Protein AF-F4S490-F1 (afdb_monomer)

Sequence (230 aa):
MNLKFRDLFEDFQRAVPMGESTRPTGLKNLIAHFPKNANVPDIGPKMYIAMQTSDQSGSSGSTGCNPEGIEGCSLWHLYHANDTEKVRKFLYEHHAQQLGISIEEVKSGYDDPIHVTRTYIDAEMRNKLRKEYGVKGYEIRQKPGEAVFIPAYTAHQVCNLANCIKVAADFVSAISIENCMKLKEEFREQLHEQPKPWKGDVLQMEQMLLYAFESLGINIEEFESESFKG

Solvent-accessible surface area (backbone atoms only — not comparable to full-atom values): 13604 Å² total; per-residue (Å²): 134,88,61,96,54,51,69,62,50,53,51,49,62,69,66,46,70,64,42,46,37,51,32,70,81,10,86,50,7,40,66,39,37,56,58,94,87,54,90,75,61,89,40,65,75,46,79,47,76,49,66,43,14,23,64,49,68,90,30,82,51,56,71,48,86,62,91,78,74,64,74,54,26,31,40,33,43,36,34,52,46,91,40,35,66,58,53,45,51,50,49,44,52,50,49,13,64,75,70,74,50,54,52,67,56,45,64,74,75,44,78,63,64,71,83,68,64,78,72,66,77,23,54,56,51,48,52,47,43,32,72,78,68,68,45,67,71,46,80,44,80,42,43,80,92,63,84,85,86,79,61,62,60,44,46,69,52,79,33,27,56,23,64,43,78,48,76,48,64,57,63,46,39,78,89,35,45,67,39,47,50,52,52,51,50,54,54,49,52,50,37,70,78,54,77,50,100,83,70,69,84,64,73,50,62,70,59,37,52,49,32,40,49,56,69,69,71,64,53,69,70,60,54,57,68,60,70,73,75,116

Organism: Melampsora larici-populina (strain 98AG31 / pathotype 3-4-7) (NCBI:txid747676)

Foldseek 3Di:
DPPPPVVVVVVVLVLDPPNLFFPCCRLQFLNNLDDPPDDGFPQDFDKDWDFAFDLAPPTQLHDDADPPPDPFKKKKKKWDLVCLVLVQVLVLVVVCVVVVHDSVCCPLVHDRCQVVVRGDCGPVNQVCSCPPVVTDIDMDIDHPSDDDDDAQNMRMDMRTNGGDMDIDGDTDGPVRLVSVVVVQVVLVVRCVSPPDPPDDSSHPSVSSVVSSVVSVVDDPVNVVVPPPPD

Structure (mmCIF, N/CA/C/O backbone):
data_AF-F4S490-F1
#
_entry.id   AF-F4S490-F1
#
loop_
_atom_site.group_PDB
_atom_site.id
_atom_site.type_symbol
_atom_site.label_atom_id
_atom_site.label_alt_id
_atom_site.label_comp_id
_atom_site.label_asym_id
_atom_site.label_entity_id
_atom_site.label_seq_id
_atom_site.pdbx_PDB_ins_code
_atom_site.Cartn_x
_atom_site.Cartn_y
_atom_site.Cartn_z
_atom_site.occupancy
_atom_site.B_iso_or_equiv
_atom_site.auth_seq_id
_atom_site.auth_comp_id
_atom_site.auth_asym_id
_atom_site.auth_atom_id
_atom_site.pdbx_PDB_model_num
ATOM 1 N N . MET A 1 1 ? 26.916 -9.170 -8.042 1.00 44.16 1 MET A N 1
ATOM 2 C CA . MET A 1 1 ? 26.286 -9.307 -6.712 1.00 44.16 1 MET A CA 1
ATOM 3 C C . MET A 1 1 ? 25.735 -10.727 -6.611 1.00 44.16 1 MET A C 1
ATOM 5 O O . MET A 1 1 ? 24.976 -11.115 -7.488 1.00 44.16 1 MET A O 1
ATOM 9 N N . ASN A 1 2 ? 26.195 -11.541 -5.655 1.00 50.59 2 ASN A N 1
ATOM 10 C CA . ASN A 1 2 ? 25.725 -12.923 -5.485 1.00 50.59 2 ASN A CA 1
ATOM 11 C C . ASN A 1 2 ? 24.424 -12.886 -4.666 1.00 50.59 2 ASN A C 1
ATOM 13 O O . ASN A 1 2 ? 24.465 -12.647 -3.460 1.00 50.59 2 ASN A O 1
ATOM 17 N N . LEU A 1 3 ? 23.271 -12.994 -5.331 1.00 67.00 3 LEU A N 1
ATOM 18 C CA . LEU A 1 3 ? 21.966 -12.947 -4.669 1.00 67.00 3 LEU A CA 1
ATOM 19 C C . LEU A 1 3 ? 21.752 -14.250 -3.890 1.00 67.00 3 LEU A C 1
ATOM 21 O O . LEU A 1 3 ? 21.669 -15.322 -4.483 1.00 67.00 3 LEU A O 1
ATOM 25 N N . LYS A 1 4 ? 21.620 -14.148 -2.561 1.00 78.81 4 LYS A N 1
ATOM 26 C CA . LYS A 1 4 ? 21.442 -15.285 -1.633 1.00 78.81 4 LYS A CA 1
ATOM 27 C C . LYS A 1 4 ? 20.253 -16.199 -1.988 1.00 78.81 4 LYS A C 1
ATOM 29 O O . LYS A 1 4 ? 20.254 -17.361 -1.604 1.00 78.81 4 LYS A O 1
ATOM 34 N N . PHE A 1 5 ? 19.270 -15.681 -2.729 1.00 86.62 5 PHE A N 1
ATOM 35 C CA . PHE A 1 5 ? 18.041 -16.374 -3.135 1.00 86.62 5 PHE A CA 1
ATOM 36 C C . PHE A 1 5 ? 17.728 -16.163 -4.623 1.00 86.62 5 PHE A C 1
ATOM 38 O O . PHE A 1 5 ? 16.609 -15.807 -4.985 1.00 86.62 5 PHE A O 1
ATOM 45 N N . ARG A 1 6 ? 18.733 -16.324 -5.489 1.00 89.25 6 ARG A N 1
ATOM 46 C CA . ARG A 1 6 ? 18.595 -16.061 -6.928 1.00 89.25 6 ARG A CA 1
ATOM 47 C C . ARG A 1 6 ? 17.452 -16.846 -7.583 1.00 89.25 6 ARG A C 1
ATOM 49 O O . ARG A 1 6 ? 16.628 -16.233 -8.249 1.00 89.25 6 ARG A O 1
ATOM 56 N N . ASP A 1 7 ? 17.375 -18.154 -7.353 1.00 93.00 7 ASP A N 1
ATOM 57 C CA . ASP A 1 7 ? 16.367 -19.002 -8.006 1.00 93.00 7 ASP A CA 1
ATOM 58 C C . ASP A 1 7 ? 14.942 -18.609 -7.581 1.00 93.00 7 ASP A C 1
ATOM 60 O O . ASP A 1 7 ? 14.063 -18.448 -8.422 1.00 93.00 7 ASP A O 1
ATOM 64 N N . LEU A 1 8 ? 14.737 -18.327 -6.287 1.00 91.56 8 LEU A N 1
ATOM 65 C CA . LEU A 1 8 ? 13.452 -17.843 -5.764 1.00 91.56 8 LEU A CA 1
ATOM 66 C C . LEU A 1 8 ? 13.080 -16.463 -6.317 1.00 91.56 8 LEU A C 1
ATOM 68 O O . LEU A 1 8 ? 11.904 -16.188 -6.541 1.00 91.56 8 LEU A O 1
ATOM 72 N N . PHE A 1 9 ? 14.066 -15.590 -6.533 1.00 91.19 9 PHE A N 1
ATOM 73 C CA . PHE A 1 9 ? 13.837 -14.304 -7.182 1.00 91.19 9 PHE A CA 1
ATOM 74 C C . PHE A 1 9 ? 13.383 -14.499 -8.633 1.00 91.19 9 PHE A C 1
ATOM 76 O O . PHE A 1 9 ? 12.387 -13.906 -9.040 1.00 91.19 9 PHE A O 1
ATOM 83 N N . GLU A 1 10 ? 14.070 -15.345 -9.402 1.00 92.38 10 GLU A N 1
ATOM 84 C CA . GLU A 1 10 ? 13.709 -15.636 -10.794 1.00 92.38 10 GLU A CA 1
ATOM 85 C C . GLU A 1 10 ? 12.316 -16.291 -10.887 1.00 92.38 10 GLU A C 1
ATOM 87 O O . GLU A 1 10 ? 11.507 -15.898 -11.731 1.00 92.38 10 GLU A O 1
ATOM 92 N N . ASP A 1 11 ? 11.983 -17.211 -9.979 1.00 93.81 11 ASP A N 1
ATOM 93 C CA . ASP A 1 11 ? 10.645 -17.805 -9.869 1.00 93.81 11 ASP A CA 1
ATOM 94 C C . ASP A 1 11 ? 9.568 -16.774 -9.536 1.00 93.81 11 ASP A C 1
ATOM 96 O O . ASP A 1 11 ? 8.534 -16.729 -10.206 1.00 93.81 11 ASP A O 1
ATOM 100 N N . PHE A 1 12 ? 9.819 -15.899 -8.559 1.00 93.31 12 PHE A N 1
ATOM 101 C CA . PHE A 1 12 ? 8.899 -14.820 -8.209 1.00 93.31 12 PHE A CA 1
ATOM 102 C C . PHE A 1 12 ? 8.653 -13.890 -9.403 1.00 93.31 12 PHE A C 1
ATOM 104 O O . PHE A 1 12 ? 7.503 -13.630 -9.753 1.00 93.31 12 PHE A O 1
ATOM 111 N N . GLN A 1 13 ? 9.713 -13.449 -10.088 1.00 92.69 13 GLN A N 1
ATOM 112 C CA . GLN A 1 13 ? 9.590 -12.602 -11.277 1.00 92.69 13 GLN A CA 1
ATOM 113 C C . GLN A 1 13 ? 8.808 -13.303 -12.399 1.00 92.69 13 GLN A C 1
ATOM 115 O O . GLN A 1 13 ? 8.017 -12.664 -13.093 1.00 92.69 13 GLN A O 1
ATOM 120 N N . ARG A 1 14 ? 8.965 -14.621 -12.576 1.00 92.88 14 ARG A N 1
ATOM 121 C CA . ARG A 1 14 ? 8.166 -15.391 -13.546 1.00 92.88 14 ARG A CA 1
ATOM 122 C C . ARG A 1 14 ? 6.695 -15.496 -13.146 1.00 92.88 14 ARG A C 1
ATOM 124 O O . ARG A 1 14 ? 5.846 -15.413 -14.031 1.00 92.88 14 ARG A O 1
ATOM 131 N N . ALA A 1 15 ? 6.408 -15.636 -11.855 1.00 93.44 15 ALA A N 1
ATOM 132 C CA . ALA A 1 15 ? 5.063 -15.839 -11.325 1.00 93.44 15 ALA A CA 1
ATOM 133 C C . ALA A 1 15 ? 4.228 -14.553 -11.207 1.00 93.44 15 ALA A C 1
ATOM 135 O O . ALA A 1 15 ? 3.000 -14.638 -11.249 1.00 93.44 15 ALA A O 1
ATOM 136 N N . VAL A 1 16 ? 4.848 -13.372 -11.063 1.00 91.94 16 VAL A N 1
ATOM 137 C CA . VAL A 1 16 ? 4.082 -12.123 -10.912 1.00 91.94 16 VAL A CA 1
ATOM 138 C C . VAL A 1 16 ? 3.220 -11.834 -12.154 1.00 91.94 16 VAL A C 1
ATOM 140 O O . VAL A 1 16 ? 3.733 -11.814 -13.280 1.00 91.94 16 VAL A O 1
ATOM 143 N N . PRO A 1 17 ? 1.907 -11.589 -11.979 1.00 95.44 17 PRO A N 1
ATOM 144 C CA . PRO A 1 17 ? 1.025 -11.214 -13.077 1.00 95.44 17 PRO A CA 1
ATOM 145 C C . PRO A 1 17 ? 1.338 -9.803 -13.582 1.00 95.44 17 PRO A C 1
ATOM 147 O O . PRO A 1 17 ? 1.968 -9.002 -12.891 1.00 95.44 17 PRO A O 1
ATOM 150 N N . MET A 1 18 ? 0.850 -9.477 -14.785 1.00 95.50 18 MET A N 1
ATOM 151 C CA . MET A 1 18 ? 1.028 -8.156 -15.407 1.00 95.50 18 MET A CA 1
ATOM 152 C C . MET A 1 18 ? 2.506 -7.749 -15.522 1.00 95.50 18 MET A C 1
ATOM 154 O O . MET A 1 18 ? 2.869 -6.619 -15.208 1.00 95.50 18 MET A O 1
ATOM 158 N N . GLY A 1 19 ? 3.359 -8.674 -15.980 1.00 94.94 19 GLY A N 1
ATOM 159 C CA . GLY A 1 19 ? 4.818 -8.521 -15.964 1.00 94.94 19 GLY A CA 1
ATOM 160 C C . GLY A 1 19 ? 5.353 -7.246 -16.624 1.00 94.94 19 GLY A C 1
ATOM 161 O O . GLY A 1 19 ? 6.357 -6.715 -16.164 1.00 94.94 19 GLY A O 1
ATOM 162 N N . GLU A 1 20 ? 4.656 -6.707 -17.629 1.00 95.12 20 GLU A N 1
ATOM 163 C CA . GLU A 1 20 ? 4.999 -5.419 -18.253 1.00 95.12 20 GLU A CA 1
ATOM 164 C C . GLU A 1 20 ? 4.940 -4.233 -17.283 1.00 95.12 20 GLU A C 1
ATOM 166 O O . GLU A 1 20 ? 5.633 -3.245 -17.490 1.00 95.12 20 GLU A O 1
ATOM 171 N N . SER A 1 21 ? 4.118 -4.309 -16.238 1.00 94.81 21 SER A N 1
ATOM 172 C CA . SER A 1 21 ? 3.980 -3.269 -15.213 1.00 94.81 21 SER A CA 1
ATOM 173 C C . SER A 1 21 ? 4.663 -3.634 -13.900 1.00 94.81 21 SER A C 1
ATOM 175 O O . SER A 1 21 ? 5.102 -2.738 -13.193 1.00 94.81 21 SER A O 1
ATOM 177 N N . THR A 1 22 ? 4.728 -4.920 -13.546 1.00 94.50 22 THR A N 1
ATOM 178 C CA . THR A 1 22 ? 5.157 -5.366 -12.209 1.00 94.50 22 THR A CA 1
ATOM 179 C C . THR A 1 22 ? 6.613 -5.795 -12.133 1.00 94.50 22 THR A C 1
ATOM 181 O O . THR A 1 22 ? 7.212 -5.723 -11.063 1.00 94.50 22 THR A O 1
ATOM 184 N N . ARG A 1 23 ? 7.214 -6.243 -13.242 1.00 93.62 23 ARG A N 1
ATOM 185 C CA . ARG A 1 23 ? 8.623 -6.657 -13.240 1.00 93.62 23 ARG A CA 1
ATOM 186 C C . ARG A 1 23 ? 9.528 -5.427 -13.316 1.00 93.62 23 ARG A C 1
ATOM 188 O O . ARG A 1 23 ? 9.176 -4.465 -14.002 1.00 93.62 23 ARG A O 1
ATOM 195 N N . PRO A 1 24 ? 10.733 -5.464 -12.724 1.00 90.62 24 PRO A N 1
ATOM 196 C CA . PRO A 1 24 ? 11.733 -4.410 -12.901 1.00 90.62 24 PRO A CA 1
ATOM 197 C C . PRO A 1 24 ? 12.185 -4.226 -14.354 1.00 90.62 24 PRO A C 1
ATOM 199 O O . PRO A 1 24 ? 12.770 -3.208 -14.676 1.00 90.62 24 PRO A O 1
ATOM 202 N N . THR A 1 25 ? 11.944 -5.205 -15.231 1.00 91.62 25 THR A N 1
ATOM 203 C CA . THR A 1 25 ? 12.266 -5.133 -16.666 1.00 91.62 25 THR A CA 1
ATOM 204 C C . THR A 1 25 ? 11.047 -4.850 -17.548 1.00 91.62 25 THR A C 1
ATOM 206 O O . THR A 1 25 ? 11.169 -4.886 -18.769 1.00 91.62 25 THR A O 1
ATOM 209 N N . GLY A 1 26 ? 9.860 -4.663 -16.963 1.00 94.00 26 GLY A N 1
ATOM 210 C CA . GLY A 1 26 ? 8.630 -4.413 -17.710 1.00 94.00 26 GLY A CA 1
ATOM 211 C C . GLY A 1 26 ? 8.545 -2.963 -18.184 1.00 94.00 26 GLY A C 1
ATOM 212 O O . GLY A 1 26 ? 8.744 -2.047 -17.393 1.00 94.00 26 GLY A O 1
ATOM 213 N N . LEU A 1 27 ? 8.206 -2.736 -19.456 1.00 93.38 27 LEU A N 1
ATOM 214 C CA . LEU A 1 27 ? 8.271 -1.401 -20.076 1.00 93.38 27 LEU A CA 1
ATOM 215 C C . LEU A 1 27 ? 7.310 -0.370 -19.460 1.00 93.38 27 LEU A C 1
ATOM 217 O O . LEU A 1 27 ? 7.551 0.834 -19.538 1.00 93.38 27 LEU A O 1
ATOM 221 N N . LYS A 1 28 ? 6.209 -0.828 -18.854 1.00 94.06 28 LYS A N 1
ATOM 222 C CA . LYS A 1 28 ? 5.204 0.023 -18.194 1.00 94.06 28 LYS A CA 1
ATOM 223 C C . LYS A 1 28 ? 5.523 0.289 -16.720 1.00 94.06 28 LYS A C 1
ATOM 225 O O . LYS A 1 28 ? 4.740 0.971 -16.0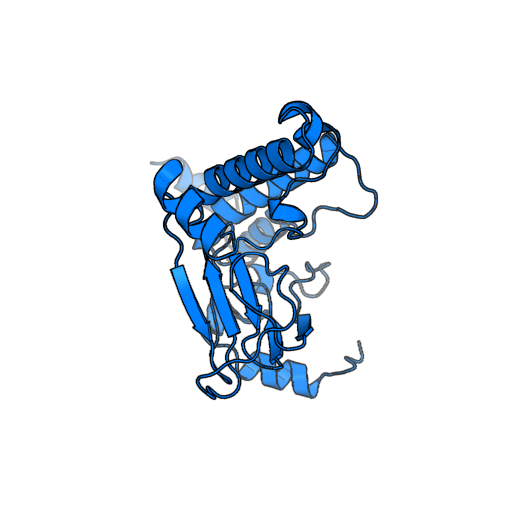56 1.00 94.06 28 LYS A O 1
ATOM 230 N N . ASN A 1 29 ? 6.618 -0.266 -16.208 1.00 94.25 29 ASN A N 1
ATOM 231 C CA . ASN A 1 29 ? 7.162 0.057 -14.900 1.00 94.25 29 ASN A CA 1
ATOM 232 C C . ASN A 1 29 ? 8.199 1.171 -15.063 1.00 94.25 29 ASN A C 1
ATOM 234 O O . ASN A 1 29 ? 9.194 0.977 -15.758 1.00 94.25 29 ASN A O 1
ATOM 238 N N . LEU A 1 30 ? 8.011 2.316 -14.404 1.00 93.44 30 LEU A N 1
ATOM 239 C CA . LEU A 1 30 ? 8.953 3.437 -14.500 1.00 93.44 30 LEU A CA 1
ATOM 240 C C . LEU A 1 30 ? 10.372 3.049 -14.063 1.00 93.44 30 LEU A C 1
ATOM 242 O O . LEU A 1 30 ? 11.351 3.600 -14.552 1.00 93.44 30 LEU A O 1
ATOM 246 N N . ILE A 1 31 ? 10.487 2.043 -13.195 1.00 91.31 31 ILE A N 1
ATOM 247 C CA . ILE A 1 31 ? 11.769 1.559 -12.681 1.00 91.31 31 ILE A CA 1
ATOM 248 C C . ILE A 1 31 ? 12.607 0.868 -13.762 1.00 91.31 31 ILE A C 1
ATOM 250 O O . ILE A 1 31 ? 13.834 0.882 -13.683 1.00 91.31 31 ILE A O 1
ATOM 254 N N . ALA A 1 32 ? 11.973 0.321 -14.803 1.00 92.69 32 ALA A N 1
ATOM 255 C CA . ALA A 1 32 ? 12.682 -0.332 -15.902 1.00 92.69 32 ALA A CA 1
ATOM 256 C C . ALA A 1 32 ? 13.549 0.628 -16.727 1.00 92.69 32 ALA A C 1
ATOM 258 O O . ALA A 1 32 ? 14.427 0.175 -17.462 1.00 92.69 32 ALA A O 1
ATOM 259 N N . HIS A 1 33 ? 13.328 1.936 -16.584 1.00 93.12 33 HIS A N 1
ATOM 260 C CA . HIS A 1 33 ? 14.027 2.970 -17.342 1.00 93.12 33 HIS A CA 1
ATOM 261 C C . HIS A 1 33 ? 15.281 3.497 -16.645 1.00 93.12 33 HIS A C 1
ATOM 263 O O . HIS A 1 33 ? 16.027 4.264 -17.249 1.00 93.12 33 HIS A O 1
ATOM 269 N N . PHE A 1 34 ? 15.569 3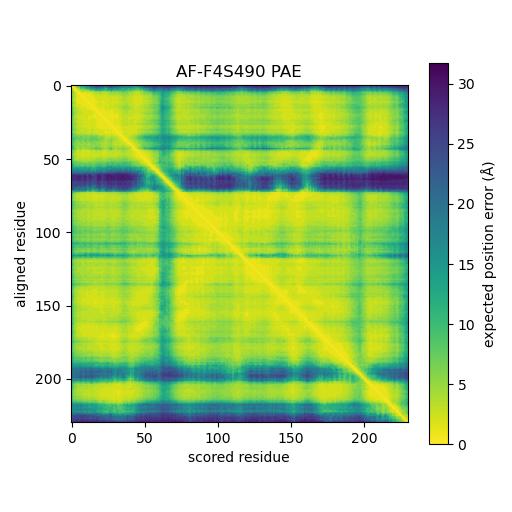.075 -15.407 1.00 91.56 34 PHE A N 1
ATOM 270 C CA . PHE A 1 34 ? 16.821 3.457 -14.756 1.00 91.56 34 PHE A CA 1
ATOM 271 C C . PHE A 1 34 ? 18.046 2.944 -15.534 1.00 91.56 34 PHE A C 1
ATOM 273 O O . PHE A 1 34 ? 18.102 1.769 -15.920 1.00 91.56 34 PHE A O 1
ATOM 280 N N . PRO A 1 35 ? 19.094 3.774 -15.687 1.00 87.69 35 PRO A N 1
ATOM 281 C CA . PRO A 1 35 ? 20.377 3.321 -16.202 1.00 87.69 35 PRO A CA 1
ATOM 282 C C . PRO A 1 35 ? 20.967 2.196 -15.343 1.00 87.69 35 PRO A C 1
ATOM 284 O O . PRO A 1 35 ? 20.869 2.203 -14.118 1.00 87.69 35 PRO A O 1
ATOM 287 N N . LYS A 1 36 ? 21.681 1.252 -15.969 1.00 82.62 36 LYS A N 1
ATOM 288 C CA . LYS A 1 36 ? 22.294 0.101 -15.269 1.00 82.62 36 LYS A CA 1
ATOM 289 C C . LYS A 1 36 ? 23.307 0.489 -14.184 1.00 82.62 36 LYS A C 1
ATOM 291 O O . LYS A 1 36 ? 23.616 -0.325 -13.321 1.00 82.62 36 LYS A O 1
ATOM 296 N N . ASN A 1 37 ? 23.874 1.688 -14.278 1.00 85.38 37 ASN A N 1
ATOM 297 C CA . ASN A 1 37 ? 24.844 2.249 -13.340 1.00 85.38 37 ASN A CA 1
ATOM 298 C C . ASN A 1 37 ? 24.220 3.246 -12.348 1.00 85.38 37 ASN A C 1
ATOM 300 O O . ASN A 1 37 ? 24.957 3.833 -11.558 1.00 85.38 37 ASN A O 1
ATOM 304 N N . ALA A 1 38 ? 22.904 3.465 -12.400 1.00 85.19 38 ALA A N 1
ATOM 305 C CA . ALA A 1 38 ? 22.210 4.321 -11.454 1.00 85.19 38 ALA A CA 1
ATOM 306 C C . ALA A 1 38 ? 21.957 3.589 -10.130 1.00 85.19 38 ALA A C 1
ATOM 308 O O . ALA A 1 38 ? 21.899 2.358 -10.065 1.00 85.19 38 ALA A O 1
ATOM 309 N N . ASN A 1 39 ? 21.792 4.366 -9.062 1.00 83.38 39 ASN A N 1
ATOM 310 C CA . ASN A 1 39 ? 21.353 3.842 -7.778 1.00 83.38 39 ASN A CA 1
ATOM 311 C C . ASN A 1 39 ? 19.825 3.722 -7.805 1.00 83.38 39 ASN A C 1
ATOM 313 O O . ASN A 1 39 ? 19.138 4.725 -7.649 1.00 83.38 39 ASN A O 1
ATOM 317 N N . VAL A 1 40 ? 19.318 2.523 -8.089 1.00 84.12 40 VAL A N 1
ATOM 318 C CA . VAL A 1 40 ? 17.878 2.259 -8.205 1.00 84.12 40 VAL A CA 1
ATOM 319 C C . VAL A 1 40 ? 17.250 2.155 -6.806 1.00 84.12 40 VAL A C 1
ATOM 321 O O . VAL A 1 40 ? 17.834 1.488 -5.946 1.00 84.12 40 VAL A O 1
ATOM 324 N N . PRO A 1 41 ? 16.064 2.749 -6.571 1.00 83.12 41 PRO A N 1
ATOM 325 C CA . PRO A 1 41 ? 15.286 2.553 -5.349 1.00 83.12 41 PRO A CA 1
ATOM 326 C C . PRO A 1 41 ? 15.086 1.075 -4.984 1.00 83.12 41 PRO A C 1
ATOM 328 O O . PRO A 1 41 ? 14.832 0.239 -5.855 1.00 83.12 41 PRO A O 1
ATOM 331 N N . ASP A 1 42 ? 15.135 0.747 -3.688 1.00 82.56 42 ASP A N 1
ATOM 332 C CA . ASP A 1 42 ? 14.783 -0.596 -3.210 1.00 82.56 42 ASP A CA 1
ATOM 333 C C . ASP A 1 42 ? 13.264 -0.812 -3.262 1.00 82.56 42 ASP A C 1
ATOM 335 O O . ASP A 1 42 ? 12.521 -0.426 -2.357 1.00 82.56 42 ASP A O 1
ATOM 339 N N . ILE A 1 43 ? 12.824 -1.478 -4.326 1.00 82.31 43 ILE A N 1
ATOM 340 C CA . ILE A 1 43 ? 11.435 -1.888 -4.568 1.00 82.31 43 ILE A CA 1
ATOM 341 C C . ILE A 1 43 ? 11.171 -3.365 -4.245 1.00 82.31 43 ILE A C 1
ATOM 343 O O . ILE A 1 43 ? 10.149 -3.935 -4.631 1.00 82.31 43 ILE A O 1
ATOM 347 N N . GLY A 1 44 ? 12.087 -4.008 -3.514 1.00 81.50 44 GLY A N 1
ATOM 348 C CA . GLY A 1 44 ? 11.994 -5.416 -3.149 1.00 81.50 44 GLY A CA 1
ATOM 349 C C . GLY A 1 44 ? 12.550 -6.379 -4.213 1.00 81.50 44 GLY A C 1
ATOM 350 O O . GLY A 1 44 ? 13.363 -5.993 -5.054 1.00 81.50 44 GLY A O 1
ATOM 351 N N . PRO A 1 45 ? 12.148 -7.666 -4.180 1.00 89.50 45 PRO A N 1
ATOM 352 C CA . PRO A 1 45 ? 11.054 -8.229 -3.387 1.00 89.50 45 PRO A CA 1
ATOM 353 C C . PRO A 1 45 ? 11.353 -8.354 -1.885 1.00 89.50 45 PRO A C 1
ATOM 355 O O . PRO A 1 45 ? 12.483 -8.615 -1.475 1.00 89.50 45 PRO A O 1
ATOM 358 N N . LYS A 1 46 ? 10.304 -8.235 -1.063 1.00 89.94 46 LYS A N 1
ATOM 359 C CA . LYS A 1 46 ? 10.312 -8.427 0.397 1.00 89.94 46 LYS A CA 1
ATOM 360 C C . LYS A 1 46 ? 9.441 -9.625 0.771 1.00 89.94 46 LYS A C 1
ATOM 362 O O . LYS A 1 46 ? 8.349 -9.802 0.231 1.00 89.94 46 LYS A O 1
ATOM 367 N N . MET A 1 47 ? 9.923 -10.449 1.699 1.00 90.94 47 MET A N 1
ATOM 368 C CA . MET A 1 47 ? 9.205 -11.621 2.205 1.00 90.94 47 MET A CA 1
ATOM 369 C C . MET A 1 47 ? 8.614 -11.331 3.587 1.00 90.94 47 MET A C 1
ATOM 371 O O . MET A 1 47 ? 9.310 -10.844 4.474 1.00 90.94 47 MET A O 1
ATOM 375 N N . TYR A 1 48 ? 7.346 -11.684 3.774 1.00 90.69 48 TYR A N 1
ATOM 376 C CA . TYR A 1 48 ? 6.597 -11.533 5.017 1.00 90.69 48 TYR A CA 1
ATOM 377 C C . TYR A 1 48 ? 6.174 -12.913 5.509 1.00 90.69 48 TYR A C 1
ATOM 379 O O . TYR A 1 48 ? 5.467 -13.636 4.807 1.00 90.69 48 TYR A O 1
ATOM 387 N N . ILE A 1 49 ? 6.596 -13.279 6.716 1.00 91.25 49 ILE A N 1
ATOM 388 C CA . ILE A 1 49 ? 6.276 -14.562 7.348 1.00 91.25 49 ILE A CA 1
ATOM 389 C C . ILE A 1 49 ? 5.611 -14.253 8.681 1.00 91.25 49 ILE A C 1
ATOM 391 O O . ILE A 1 49 ? 6.220 -13.616 9.538 1.00 91.25 49 ILE A O 1
ATOM 395 N N . ALA A 1 50 ? 4.363 -14.679 8.855 1.00 89.31 50 ALA A N 1
ATOM 396 C CA . ALA A 1 50 ? 3.631 -14.436 10.091 1.00 89.31 50 ALA A CA 1
ATOM 397 C C . ALA A 1 50 ? 2.623 -15.551 10.382 1.00 89.31 50 ALA A C 1
ATOM 399 O O . ALA A 1 50 ? 2.084 -16.194 9.477 1.00 89.31 50 ALA A O 1
ATOM 400 N N . MET A 1 51 ? 2.375 -15.768 11.673 1.00 88.88 51 MET A N 1
ATOM 401 C CA . MET A 1 51 ? 1.415 -16.756 12.159 1.00 88.88 51 MET A CA 1
ATOM 402 C C . MET A 1 51 ? -0.031 -16.282 11.971 1.00 88.88 51 MET A C 1
ATOM 404 O O . MET A 1 51 ? -0.273 -15.132 11.598 1.00 88.88 51 MET A O 1
ATOM 408 N N . GLN A 1 52 ? -0.978 -17.185 12.214 1.00 86.12 52 GLN A N 1
ATOM 409 C CA . GLN A 1 52 ? -2.408 -16.892 12.226 1.00 86.12 52 GLN A CA 1
ATOM 410 C C . GLN A 1 52 ? -2.790 -15.853 13.293 1.00 86.12 52 GLN A C 1
ATOM 412 O O . GLN A 1 52 ? -2.283 -15.842 14.417 1.00 86.12 52 GLN A O 1
ATOM 417 N N . THR A 1 53 ? -3.754 -15.013 12.938 1.00 85.12 53 THR A N 1
ATOM 418 C CA . THR A 1 53 ? -4.288 -13.904 13.714 1.00 85.12 53 THR A CA 1
ATOM 419 C C . THR A 1 53 ? -5.824 -13.904 13.677 1.00 85.12 53 THR A C 1
ATOM 421 O O . THR A 1 53 ? -6.433 -14.800 13.095 1.00 85.12 53 THR A O 1
ATOM 424 N N . SER A 1 54 ? -6.464 -12.959 14.372 1.00 82.25 54 SER A N 1
ATOM 425 C CA . SER A 1 54 ? -7.926 -12.816 14.406 1.00 82.25 54 SER A CA 1
ATOM 426 C C . SER A 1 54 ? -8.336 -11.442 13.881 1.00 82.25 54 SER A C 1
ATOM 428 O O . SER A 1 54 ? -7.605 -10.470 14.052 1.00 82.25 54 SER A O 1
ATOM 430 N N . ASP A 1 55 ? -9.499 -11.381 13.239 1.00 84.19 55 ASP A N 1
ATOM 431 C CA . ASP A 1 55 ? -10.139 -10.153 12.747 1.00 84.19 55 ASP A CA 1
ATOM 432 C C . ASP A 1 55 ? -11.285 -9.678 13.675 1.00 84.19 55 ASP A C 1
ATOM 434 O O . ASP A 1 55 ? -12.007 -8.719 13.401 1.00 84.19 55 ASP A O 1
ATOM 438 N N . GLN A 1 56 ? -11.486 -10.379 14.793 1.00 82.56 56 GLN A N 1
ATOM 439 C CA . GLN A 1 56 ? -12.545 -10.066 15.752 1.00 82.56 56 GLN A CA 1
ATOM 440 C C . GLN A 1 56 ? -12.237 -8.793 16.552 1.00 82.56 56 GLN A C 1
ATOM 442 O O . GLN A 1 56 ? -11.077 -8.407 16.708 1.00 82.56 56 GLN A O 1
ATOM 447 N N . SER A 1 57 ? -13.287 -8.173 17.099 1.00 80.12 57 SER A N 1
ATOM 448 C CA . SER A 1 57 ? -13.184 -7.001 17.976 1.00 80.12 57 SER A CA 1
ATOM 449 C C . SER A 1 57 ? -12.205 -7.229 19.130 1.00 80.12 57 SER A C 1
ATOM 451 O O . SER A 1 57 ? -12.226 -8.279 19.775 1.00 80.12 57 SER A O 1
ATOM 453 N N . GLY A 1 58 ? -11.349 -6.242 19.390 1.00 68.88 58 GLY A N 1
ATOM 454 C CA . GLY A 1 58 ? -10.302 -6.313 20.407 1.00 68.88 58 GLY A CA 1
ATOM 455 C C . GLY A 1 58 ? -9.081 -7.143 20.003 1.00 68.88 58 GLY A C 1
ATOM 456 O O . GLY A 1 58 ? -8.152 -7.277 20.800 1.00 68.88 58 GLY A O 1
ATOM 457 N N . SER A 1 59 ? -9.040 -7.699 18.785 1.00 64.69 59 SER A N 1
ATOM 458 C CA . SER A 1 59 ? -7.830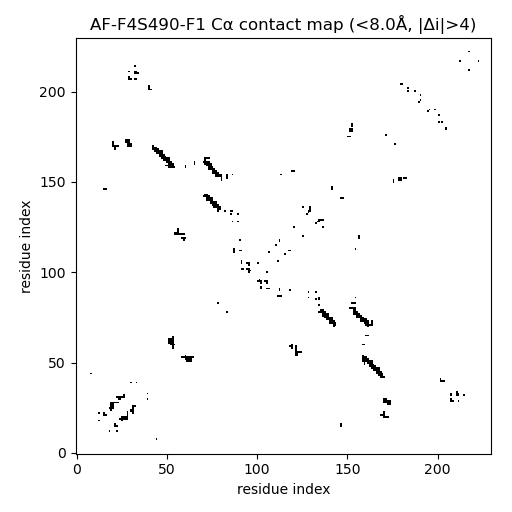 -8.343 18.290 1.00 64.69 59 SER A CA 1
ATOM 459 C C . SER A 1 59 ? -6.812 -7.302 17.841 1.00 64.69 59 SER A C 1
ATOM 461 O O . SER A 1 59 ? -7.059 -6.502 16.945 1.00 64.69 59 SER A O 1
ATOM 463 N N . SER A 1 60 ? -5.605 -7.394 18.386 1.00 60.12 60 SER A N 1
ATOM 464 C CA . SER A 1 60 ? -4.404 -6.745 17.852 1.00 60.12 60 SER A CA 1
ATOM 465 C C . SER A 1 60 ? -3.825 -7.492 16.641 1.00 60.12 60 SER A C 1
ATOM 467 O O . SER A 1 60 ? -2.650 -7.337 16.313 1.00 60.12 60 SER A O 1
ATOM 469 N N . GLY A 1 61 ? -4.614 -8.367 16.007 1.00 52.72 61 GLY A N 1
ATOM 470 C CA . GLY A 1 61 ? -4.113 -9.322 15.036 1.00 52.72 61 GLY A CA 1
ATOM 471 C C . GLY A 1 61 ? -3.268 -10.406 15.705 1.00 52.72 61 GLY A C 1
ATOM 472 O O . GLY A 1 61 ? -2.211 -10.750 15.201 1.00 52.72 61 GLY A O 1
ATOM 473 N N . SER A 1 62 ? -3.713 -11.001 16.812 1.00 42.75 62 SER A N 1
ATOM 474 C CA . SER A 1 62 ? -3.081 -12.221 17.340 1.00 42.75 62 SER A CA 1
ATOM 475 C C . SER A 1 62 ? -4.097 -13.182 17.962 1.00 42.75 62 SER A C 1
ATOM 477 O O . SER A 1 62 ? -4.957 -12.791 18.744 1.00 42.75 62 SER A O 1
ATOM 479 N N . THR A 1 63 ? -3.989 -14.443 17.522 1.00 45.28 63 THR A N 1
ATOM 480 C CA . THR A 1 63 ? -4.676 -15.672 17.965 1.00 45.28 63 THR A CA 1
ATOM 481 C C . THR A 1 63 ? -6.200 -15.637 18.123 1.00 45.28 63 THR A C 1
ATOM 483 O O . THR A 1 63 ? -6.744 -15.284 19.163 1.00 45.28 63 THR A O 1
ATOM 486 N N . GLY A 1 64 ? -6.879 -16.171 17.105 1.00 44.91 64 GLY A N 1
ATOM 487 C CA . GLY A 1 64 ? -8.238 -16.701 17.188 1.00 44.91 64 GLY A CA 1
ATOM 488 C C . GLY A 1 64 ? -8.398 -17.823 16.163 1.00 44.91 64 GLY A C 1
ATOM 489 O O . GLY A 1 64 ? -8.084 -17.640 14.989 1.00 44.91 64 GLY A O 1
ATOM 490 N N . CYS A 1 65 ? -8.807 -19.002 16.636 1.00 41.50 65 CYS A N 1
ATOM 491 C CA . CYS A 1 65 ? -9.035 -20.207 15.839 1.00 41.50 65 CYS A CA 1
ATOM 492 C C . CYS A 1 65 ? -10.033 -19.917 14.705 1.00 41.50 65 CYS A C 1
ATOM 494 O O . CYS A 1 65 ? -11.055 -19.279 14.946 1.00 41.50 65 CYS A O 1
ATOM 496 N N . ASN A 1 66 ? -9.734 -20.365 13.485 1.00 48.91 66 ASN A N 1
ATOM 497 C CA . ASN A 1 66 ? -10.611 -20.208 12.327 1.00 48.91 66 ASN A CA 1
ATOM 498 C C . ASN A 1 66 ? -11.614 -21.381 12.339 1.00 48.91 66 ASN A C 1
ATOM 500 O O . ASN A 1 66 ? -11.191 -22.510 12.088 1.00 48.91 66 ASN A O 1
ATOM 504 N N . PRO A 1 67 ? -12.907 -21.173 12.659 1.00 47.31 67 PRO A N 1
ATOM 505 C CA . PRO A 1 67 ? -13.867 -22.271 12.786 1.00 47.31 67 PRO A CA 1
ATOM 506 C C . PRO A 1 67 ? -14.238 -22.915 11.441 1.00 47.31 67 PRO A C 1
ATOM 508 O O . PRO A 1 67 ? -14.818 -23.995 11.435 1.00 47.31 67 PRO A O 1
ATOM 511 N N . GLU A 1 68 ? -13.896 -22.288 10.308 1.00 52.22 68 GLU A N 1
ATOM 512 C CA . GLU A 1 68 ? -14.326 -22.744 8.977 1.00 52.22 68 GLU A CA 1
ATOM 513 C C . GLU A 1 68 ? -13.293 -23.592 8.218 1.00 52.22 68 GLU A C 1
ATOM 515 O O . GLU A 1 68 ? -13.563 -24.020 7.099 1.00 52.22 68 GLU A O 1
ATOM 520 N N . GLY A 1 69 ? -12.111 -23.861 8.791 1.00 49.28 69 GLY A N 1
ATOM 521 C CA . GLY A 1 69 ? -11.134 -24.782 8.186 1.00 49.28 69 GLY A CA 1
ATOM 522 C C . GLY A 1 69 ? -10.620 -24.373 6.795 1.00 49.28 69 GLY A C 1
ATOM 523 O O . GLY A 1 69 ? -10.100 -25.214 6.067 1.00 49.28 69 GLY A O 1
ATOM 524 N N . ILE A 1 70 ? -10.767 -23.101 6.405 1.00 55.00 70 ILE A N 1
ATOM 525 C CA . ILE A 1 70 ? -10.346 -22.616 5.086 1.00 55.00 70 ILE A CA 1
ATOM 526 C C . ILE A 1 70 ? -8.816 -22.571 5.033 1.00 55.00 70 ILE A C 1
ATOM 528 O O . ILE A 1 70 ? -8.170 -21.807 5.755 1.00 55.00 70 ILE A O 1
ATOM 532 N N . GLU A 1 71 ? -8.247 -23.392 4.158 1.00 61.34 71 GLU A N 1
ATOM 533 C CA . GLU A 1 71 ? -6.809 -23.570 3.975 1.00 61.34 71 GLU A CA 1
ATOM 534 C C . GLU A 1 71 ? -6.111 -22.266 3.531 1.00 61.34 71 GLU A C 1
ATOM 536 O O . GLU A 1 71 ? -6.497 -21.634 2.546 1.00 61.34 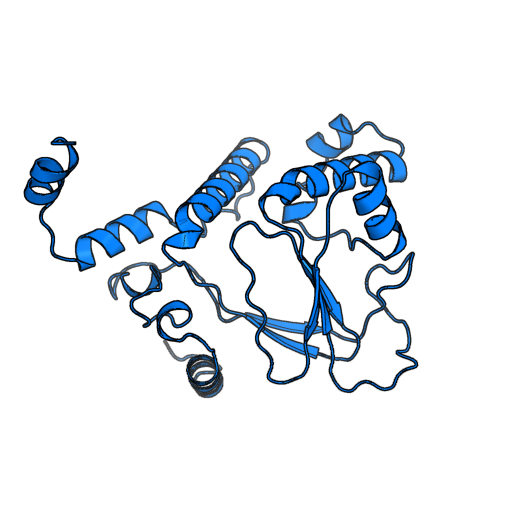71 GLU A O 1
ATOM 541 N N . GLY A 1 72 ? -5.064 -21.860 4.259 1.00 62.00 72 GLY A N 1
ATOM 542 C CA . GLY A 1 72 ? -4.037 -20.922 3.781 1.00 62.00 72 GLY A CA 1
ATOM 543 C C . GLY A 1 72 ? -4.473 -19.492 3.429 1.00 62.00 72 GLY A C 1
ATOM 544 O O . GLY A 1 72 ? -3.813 -18.860 2.607 1.00 62.00 72 GLY A O 1
ATOM 545 N N . CYS A 1 73 ? -5.561 -18.967 4.000 1.00 83.50 73 CYS A N 1
ATOM 546 C CA . CYS A 1 73 ? -6.096 -17.655 3.617 1.00 83.50 73 CYS A CA 1
ATOM 547 C C . CYS A 1 73 ? -5.496 -16.486 4.422 1.00 83.50 73 CYS A C 1
ATOM 549 O O . CYS A 1 73 ? -5.246 -16.589 5.625 1.00 83.50 73 CYS A O 1
ATOM 551 N N . SER A 1 74 ? -5.375 -15.320 3.785 1.00 91.06 74 SER A N 1
ATOM 552 C CA . SER A 1 74 ? -5.257 -14.029 4.477 1.00 91.06 74 SER A CA 1
ATOM 553 C C . SER A 1 74 ? -6.391 -13.089 4.089 1.00 91.06 74 SER A C 1
ATOM 555 O O . SER A 1 74 ? -6.878 -13.115 2.961 1.00 91.06 74 SER A O 1
ATOM 557 N N . LEU A 1 75 ? -6.844 -12.303 5.054 1.00 93.00 75 LEU A N 1
ATOM 558 C CA . LEU A 1 75 ? -7.907 -11.328 4.924 1.00 93.00 75 LEU A CA 1
ATOM 559 C C . LEU A 1 75 ? -7.294 -9.940 4.812 1.00 93.00 75 LEU A C 1
ATOM 561 O O . LEU A 1 75 ? -6.562 -9.504 5.698 1.00 93.00 75 LEU A O 1
ATOM 565 N N . TRP A 1 76 ? -7.607 -9.250 3.731 1.00 95.06 76 TRP A N 1
ATOM 566 C CA . TRP A 1 76 ? -7.160 -7.895 3.480 1.00 95.06 76 TRP A CA 1
ATOM 567 C C . TRP A 1 76 ? -8.337 -6.946 3.616 1.00 95.06 76 TRP A C 1
ATOM 569 O O . TRP A 1 76 ? -9.412 -7.221 3.083 1.00 95.06 76 TRP A O 1
ATOM 579 N N . HIS A 1 77 ? -8.112 -5.805 4.257 1.00 95.56 77 HIS A N 1
ATOM 580 C CA . HIS A 1 77 ? -9.029 -4.670 4.195 1.00 95.56 77 HIS A CA 1
ATOM 581 C C . HIS A 1 77 ? -8.304 -3.506 3.538 1.00 95.56 77 HIS A C 1
ATOM 583 O O . HIS A 1 77 ? -7.275 -3.062 4.046 1.00 95.56 77 HIS A O 1
ATOM 589 N N . LEU A 1 78 ? -8.819 -3.045 2.400 1.00 96.44 78 LEU A N 1
ATOM 590 C CA . LEU A 1 78 ? -8.292 -1.911 1.644 1.00 96.44 78 LEU A CA 1
ATOM 591 C C . LEU A 1 78 ? -9.281 -0.750 1.728 1.00 96.44 78 LEU A C 1
ATOM 593 O O . LEU A 1 78 ? -10.492 -0.956 1.649 1.00 96.44 78 LEU A O 1
ATOM 597 N N . TYR A 1 79 ? -8.774 0.470 1.823 1.00 96.25 79 TYR A N 1
ATOM 598 C CA . TYR A 1 79 ? -9.570 1.691 1.791 1.00 96.25 79 TYR A CA 1
ATOM 599 C C . TYR A 1 79 ? -9.163 2.509 0.575 1.00 96.25 79 TYR A C 1
ATOM 601 O O . TYR A 1 79 ? -7.978 2.629 0.272 1.00 96.25 79 TYR A O 1
ATOM 609 N N . HIS A 1 80 ? -10.150 3.042 -0.146 1.00 94.69 80 HIS A N 1
ATOM 610 C CA . HIS A 1 80 ? -9.885 3.815 -1.353 1.00 94.69 80 HIS A CA 1
ATOM 611 C C . HIS A 1 80 ? -8.945 4.990 -1.044 1.00 94.69 80 HIS A C 1
ATOM 613 O O . HIS A 1 80 ? -9.089 5.626 -0.004 1.00 94.69 80 HIS A O 1
ATOM 619 N N . ALA A 1 81 ? -8.034 5.316 -1.962 1.00 92.38 81 ALA A N 1
ATOM 620 C CA . ALA A 1 81 ? -7.042 6.379 -1.781 1.00 92.38 81 ALA A CA 1
ATOM 621 C C . ALA A 1 81 ? -7.667 7.725 -1.339 1.00 92.38 81 ALA A C 1
ATOM 623 O O . ALA A 1 81 ? -7.180 8.379 -0.425 1.00 92.38 81 ALA A O 1
ATOM 624 N N . ASN A 1 82 ? -8.820 8.092 -1.912 1.00 92.50 82 ASN A N 1
ATOM 625 C CA . ASN A 1 82 ? -9.574 9.303 -1.532 1.00 92.50 82 ASN A CA 1
ATOM 626 C C . ASN A 1 82 ? -10.134 9.297 -0.093 1.00 92.50 82 ASN A C 1
ATOM 628 O O . ASN A 1 82 ? -10.539 10.344 0.406 1.00 92.50 82 ASN A O 1
ATOM 632 N N . ASP A 1 83 ? -10.214 8.137 0.556 1.00 95.25 83 ASP A N 1
ATOM 633 C CA . ASP A 1 83 ? -10.682 7.999 1.936 1.00 95.25 83 ASP A CA 1
ATOM 634 C C . ASP A 1 83 ? -9.521 7.902 2.942 1.00 95.25 83 ASP A C 1
ATOM 636 O O . ASP A 1 83 ? -9.774 7.938 4.146 1.00 95.25 83 ASP A O 1
ATOM 640 N N . THR A 1 84 ? -8.263 7.829 2.485 1.00 91.94 84 THR A N 1
ATOM 641 C CA . THR A 1 84 ? -7.069 7.700 3.342 1.00 91.94 84 THR A CA 1
ATOM 642 C C . THR A 1 84 ? -7.012 8.791 4.416 1.00 91.94 84 THR A C 1
ATOM 644 O O . THR A 1 84 ? -6.815 8.477 5.588 1.00 91.94 84 THR A O 1
ATOM 647 N N . GLU A 1 85 ? -7.325 10.047 4.082 1.00 92.38 85 GLU A N 1
ATOM 648 C CA . GLU A 1 85 ? -7.393 11.140 5.069 1.00 92.38 85 GLU A CA 1
ATOM 649 C C . GLU A 1 85 ? -8.455 10.923 6.154 1.00 92.38 85 GLU A C 1
ATOM 651 O O . GLU A 1 85 ? -8.249 11.225 7.331 1.00 92.38 85 GLU A O 1
ATOM 656 N N . LYS A 1 86 ? -9.611 10.367 5.782 1.00 96.62 86 LYS A N 1
ATOM 657 C CA . LYS A 1 86 ? -10.680 10.072 6.742 1.00 96.62 86 LYS A CA 1
ATOM 658 C C . LYS A 1 86 ? -10.278 8.924 7.660 1.00 96.62 86 LYS A C 1
ATOM 660 O O . LYS A 1 86 ? -10.562 8.984 8.852 1.00 96.62 86 LYS A O 1
ATOM 665 N N . VAL A 1 87 ? -9.589 7.913 7.122 1.00 96.31 87 VAL A N 1
ATOM 666 C CA . VAL A 1 87 ? -9.000 6.826 7.919 1.00 96.31 87 VAL A CA 1
ATOM 667 C C . VAL A 1 87 ? -7.966 7.390 8.894 1.00 96.31 87 VAL A C 1
ATOM 669 O O . VAL A 1 87 ? -8.007 7.060 10.077 1.00 96.31 87 VAL A O 1
ATOM 672 N N . ARG A 1 88 ? -7.092 8.295 8.437 1.00 94.31 88 ARG A N 1
ATOM 673 C CA . ARG A 1 88 ? -6.081 8.959 9.272 1.00 94.31 88 ARG A CA 1
ATOM 674 C C . ARG A 1 88 ? -6.731 9.726 10.419 1.00 94.31 88 ARG A C 1
ATOM 676 O O . ARG A 1 88 ? -6.363 9.537 11.576 1.00 94.31 88 ARG A O 1
ATOM 683 N N . LYS A 1 89 ? -7.743 10.544 10.108 1.00 95.69 89 LYS A N 1
ATOM 684 C CA . LYS A 1 89 ? -8.526 11.290 11.101 1.00 95.69 89 LYS A CA 1
ATOM 685 C C . LYS A 1 89 ? -9.167 10.357 12.131 1.00 95.69 89 LYS A C 1
ATOM 687 O O . LYS A 1 89 ? -9.017 10.593 13.326 1.00 95.69 89 LYS A O 1
ATOM 692 N N . PHE A 1 90 ? -9.815 9.286 11.675 1.00 97.00 90 PHE A N 1
ATOM 693 C CA . PHE A 1 90 ? -10.418 8.285 12.553 1.00 97.00 90 PHE A CA 1
ATOM 694 C C . PHE A 1 90 ? -9.401 7.671 13.522 1.00 97.00 90 PHE A C 1
ATOM 696 O O . PHE A 1 90 ? -9.686 7.546 14.710 1.00 97.00 90 PHE A O 1
ATOM 703 N N . LEU A 1 91 ? -8.203 7.325 13.042 1.00 95.56 91 LEU A N 1
ATOM 704 C CA . LEU A 1 91 ? -7.153 6.752 13.886 1.00 95.56 91 LEU A CA 1
ATOM 705 C C . LEU A 1 91 ? -6.638 7.747 14.933 1.00 95.56 91 LEU A C 1
ATOM 707 O O . LEU A 1 91 ? -6.471 7.366 16.090 1.00 95.56 91 LEU A O 1
ATOM 711 N N . TYR A 1 92 ? -6.451 9.017 14.564 1.00 95.44 92 TYR A N 1
ATOM 712 C CA . TYR A 1 92 ? -6.080 10.058 15.524 1.00 95.44 92 TYR A CA 1
ATOM 713 C C . TYR A 1 92 ? -7.138 10.254 16.614 1.00 95.44 92 TYR A C 1
ATOM 715 O O . TYR A 1 92 ? -6.797 10.306 17.795 1.00 95.44 92 TYR A O 1
ATOM 723 N N . GLU A 1 93 ? -8.418 10.330 16.239 1.00 95.75 93 GLU A N 1
ATOM 724 C CA . GLU A 1 93 ? -9.519 10.442 17.202 1.00 95.75 93 GLU A CA 1
ATOM 725 C C . GLU A 1 93 ? -9.604 9.210 18.110 1.00 95.75 93 GLU A C 1
ATOM 727 O O . GLU A 1 93 ? -9.793 9.339 19.320 1.00 95.75 93 GLU A O 1
ATOM 732 N N . HIS A 1 94 ? -9.403 8.018 17.548 1.00 94.50 94 HIS A N 1
ATOM 733 C CA . HIS A 1 94 ? -9.384 6.774 18.305 1.00 94.50 94 HIS A CA 1
ATOM 734 C C . HIS A 1 94 ? -8.251 6.745 19.341 1.00 94.50 94 HIS A C 1
ATOM 736 O O . HIS A 1 94 ? -8.490 6.405 20.499 1.00 94.50 94 HIS A O 1
ATOM 742 N N . HIS A 1 95 ? -7.032 7.143 18.964 1.00 93.88 95 HIS A N 1
ATOM 743 C CA . HIS A 1 95 ? -5.895 7.210 19.890 1.00 93.88 95 HIS A CA 1
ATOM 744 C C . HIS A 1 95 ? -6.083 8.270 20.972 1.00 93.88 95 HIS A C 1
ATOM 746 O O . HIS A 1 95 ? -5.795 7.995 22.134 1.00 93.88 95 HIS A O 1
ATOM 752 N N . ALA A 1 96 ? -6.615 9.443 20.620 1.00 95.50 96 ALA A N 1
ATOM 753 C CA . ALA A 1 96 ? -6.924 10.504 21.578 1.00 95.50 96 ALA A CA 1
ATOM 754 C C . ALA A 1 96 ? -7.909 10.010 22.651 1.00 95.50 96 ALA A C 1
ATOM 756 O O . ALA A 1 96 ? -7.660 10.152 23.849 1.00 95.50 96 ALA A O 1
ATOM 757 N N . GLN A 1 97 ? -8.978 9.327 22.226 1.00 94.88 97 GLN A N 1
ATOM 758 C CA . GLN A 1 97 ? -9.955 8.715 23.130 1.00 94.88 97 GLN A CA 1
ATOM 759 C C . GLN A 1 97 ? -9.342 7.614 24.005 1.00 94.88 97 GLN A C 1
ATOM 761 O O . GLN A 1 97 ? -9.624 7.564 25.199 1.00 94.88 97 GLN A O 1
ATOM 766 N N . GLN A 1 98 ? -8.505 6.741 23.435 1.00 92.69 98 GLN A N 1
ATOM 767 C CA . GLN A 1 98 ? -7.865 5.651 24.179 1.00 92.69 98 GLN A CA 1
ATOM 768 C C . GLN A 1 98 ? -6.870 6.146 25.233 1.00 92.69 98 GLN A C 1
ATOM 770 O O . GLN A 1 98 ? -6.788 5.566 26.314 1.00 92.69 98 GLN A O 1
ATOM 775 N N . LEU A 1 99 ? -6.110 7.194 24.918 1.00 93.94 99 LEU A N 1
ATOM 776 C CA . LEU A 1 99 ? -5.093 7.762 25.803 1.00 93.94 99 LEU A CA 1
ATOM 777 C C . LEU A 1 99 ? -5.663 8.807 26.774 1.00 93.94 99 LEU A C 1
ATOM 779 O O . LEU A 1 99 ? -4.995 9.153 27.746 1.00 93.94 99 LEU A O 1
ATOM 783 N N . GLY A 1 100 ? -6.878 9.307 26.529 1.00 95.56 100 GLY A N 1
ATOM 784 C CA . GLY A 1 100 ? -7.487 10.372 27.326 1.00 95.56 100 GLY A CA 1
ATOM 785 C C . GLY A 1 100 ? -6.800 11.730 27.152 1.00 95.56 100 GLY A C 1
ATOM 786 O O . GLY A 1 100 ? -6.778 12.520 28.093 1.00 95.56 100 GLY A O 1
ATOM 787 N N . ILE A 1 101 ? -6.229 11.987 25.972 1.00 96.31 101 ILE A N 1
ATOM 788 C CA . ILE A 1 101 ? -5.525 13.233 25.617 1.00 96.31 101 ILE A CA 1
ATOM 789 C C . ILE A 1 101 ? -6.177 13.891 24.396 1.00 96.31 101 ILE A C 1
ATOM 791 O O . ILE A 1 101 ? -7.023 13.288 23.734 1.00 96.31 101 ILE A O 1
ATOM 795 N N . SER A 1 102 ? -5.802 15.131 24.083 1.00 96.38 102 SER A N 1
ATOM 796 C CA . SER A 1 102 ? -6.289 15.819 22.881 1.00 96.38 102 SER A CA 1
ATOM 797 C C . SER A 1 102 ? -5.709 15.231 21.587 1.00 96.38 102 SER A C 1
ATOM 799 O O . SER A 1 102 ? -4.653 14.596 21.575 1.00 96.38 102 SER A O 1
ATOM 801 N N . ILE A 1 103 ? -6.385 15.468 20.460 1.00 94.31 103 ILE A N 1
ATOM 802 C CA . ILE A 1 103 ? -5.912 15.039 19.132 1.00 94.31 103 ILE A CA 1
ATOM 803 C C . ILE A 1 103 ? -4.588 15.732 18.785 1.00 94.31 103 ILE A C 1
ATOM 805 O O . ILE A 1 103 ? -3.705 15.128 18.179 1.00 94.31 103 ILE A O 1
ATOM 809 N N . GLU A 1 104 ? -4.434 16.993 19.181 1.00 93.25 104 GLU A N 1
ATOM 810 C CA . GLU A 1 104 ? -3.230 17.798 18.983 1.00 93.25 104 GLU A CA 1
ATOM 811 C C . GLU A 1 104 ? -2.030 17.219 19.747 1.00 93.25 104 GLU A C 1
ATOM 813 O O . GLU A 1 104 ? -0.914 17.179 19.220 1.00 93.25 104 GLU A O 1
ATOM 818 N N . GLU A 1 105 ? -2.252 16.706 20.960 1.00 92.69 105 GLU A N 1
ATOM 819 C CA . GLU A 1 105 ? -1.228 15.983 21.724 1.00 92.69 105 GLU A CA 1
ATOM 820 C C . GLU A 1 105 ? -0.843 14.662 21.049 1.00 92.69 105 GLU A C 1
ATOM 822 O O . GLU A 1 105 ? 0.342 14.329 20.996 1.00 92.69 105 GLU A O 1
ATOM 827 N N . VAL A 1 106 ? -1.802 13.933 20.461 1.00 91.62 106 VAL A N 1
ATOM 828 C CA . VAL A 1 106 ? -1.477 12.732 19.671 1.00 91.62 106 VAL A CA 1
ATOM 829 C C . VAL A 1 106 ? -0.619 13.099 18.456 1.00 91.62 106 VAL A C 1
ATOM 831 O O . VAL A 1 106 ? 0.423 12.489 18.238 1.00 91.62 106 VAL A O 1
ATOM 834 N N . LYS A 1 107 ? -1.021 14.110 17.679 1.00 89.38 107 LYS A N 1
ATOM 835 C CA . LYS A 1 107 ? -0.303 14.536 16.464 1.00 89.38 107 LYS A CA 1
ATOM 836 C C . LYS A 1 107 ? 1.116 15.034 16.741 1.00 89.38 107 LYS A C 1
ATOM 838 O O . LYS A 1 107 ? 2.003 14.807 15.929 1.00 89.38 107 LYS A O 1
ATOM 843 N N . SER A 1 108 ? 1.325 15.721 17.862 1.00 86.88 108 SER A N 1
ATOM 844 C CA . SER A 1 108 ? 2.637 16.272 18.227 1.00 86.88 108 SER A CA 1
ATOM 845 C C . SER A 1 108 ? 3.556 15.255 18.912 1.00 86.88 108 SER A C 1
ATOM 847 O O . SER A 1 108 ? 4.773 15.322 18.741 1.00 86.88 108 SER A O 1
ATOM 849 N N . GLY A 1 109 ? 2.992 14.319 19.682 1.00 84.56 109 GLY A N 1
ATOM 850 C CA . GLY A 1 109 ? 3.749 13.329 20.451 1.00 84.56 109 GLY A CA 1
ATOM 851 C C . GLY A 1 109 ? 3.999 11.999 19.738 1.00 84.56 109 GLY A C 1
ATOM 852 O O . GLY A 1 109 ? 4.891 11.255 20.149 1.00 84.56 109 GLY A O 1
ATOM 853 N N . TYR A 1 110 ? 3.230 11.679 18.693 1.00 84.06 110 TYR A N 1
ATOM 854 C CA . TYR A 1 110 ? 3.266 10.381 18.021 1.00 84.06 110 TYR A CA 1
ATOM 855 C C . TYR A 1 110 ? 3.393 10.519 16.505 1.00 84.06 110 TYR A C 1
ATOM 857 O O . TYR A 1 110 ? 2.976 11.500 15.899 1.00 84.06 110 TYR A O 1
ATOM 865 N N . ASP A 1 111 ? 3.959 9.484 15.889 1.00 84.19 111 ASP A N 1
ATOM 866 C CA . ASP A 1 111 ? 4.016 9.376 14.436 1.00 84.19 111 ASP A CA 1
ATO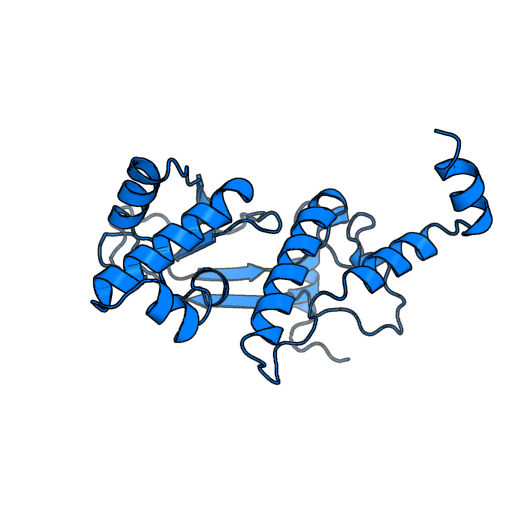M 867 C C . ASP A 1 111 ? 2.616 9.222 13.827 1.00 84.19 111 ASP A C 1
ATOM 869 O O . ASP A 1 111 ? 1.712 8.655 14.446 1.00 84.19 111 ASP A O 1
ATOM 873 N N . ASP A 1 112 ? 2.474 9.639 12.569 1.00 86.12 112 ASP A N 1
ATOM 874 C CA . ASP A 1 112 ? 1.260 9.425 11.786 1.00 86.12 112 ASP A CA 1
ATOM 875 C C . ASP A 1 112 ? 0.816 7.946 11.817 1.00 86.12 112 ASP A C 1
ATOM 877 O O . ASP A 1 112 ? 1.599 7.047 11.465 1.00 86.12 112 ASP A O 1
ATOM 881 N N . PRO A 1 113 ? -0.444 7.677 12.214 1.00 88.31 113 PRO A N 1
ATOM 882 C CA . PRO A 1 113 ? -0.928 6.331 12.485 1.00 88.31 113 PRO A CA 1
ATOM 883 C C . PRO A 1 113 ? -1.035 5.454 11.230 1.00 88.31 113 PRO A C 1
ATOM 885 O O . PRO A 1 113 ? -0.961 4.227 11.354 1.00 88.31 113 PRO A O 1
ATOM 888 N N . ILE A 1 114 ? -1.165 6.046 10.035 1.00 88.44 114 ILE A N 1
ATOM 889 C CA . ILE A 1 114 ? -1.159 5.315 8.763 1.00 88.44 114 ILE A CA 1
ATOM 890 C C . ILE A 1 114 ? 0.262 4.872 8.413 1.00 88.44 114 ILE A C 1
ATOM 892 O O . ILE A 1 114 ? 0.453 3.715 8.044 1.00 88.44 114 ILE A O 1
ATOM 896 N N . HIS A 1 115 ? 1.277 5.727 8.572 1.00 82.19 115 HIS A N 1
ATOM 897 C CA . HIS A 1 115 ? 2.640 5.368 8.150 1.00 82.19 115 HIS A CA 1
ATOM 898 C C . HIS A 1 115 ? 3.363 4.415 9.101 1.00 82.19 115 HIS A C 1
ATOM 900 O O . HIS A 1 115 ? 4.256 3.690 8.662 1.00 82.19 115 HIS A O 1
ATOM 906 N N . VAL A 1 116 ? 3.019 4.397 10.394 1.00 76.31 116 VAL A N 1
ATOM 907 C CA . VAL A 1 116 ? 3.609 3.424 11.334 1.00 76.31 116 VAL A CA 1
ATOM 908 C C . VAL A 1 116 ? 2.872 2.093 11.376 1.00 76.31 116 VAL A C 1
ATOM 910 O O . VAL A 1 116 ? 3.414 1.129 11.917 1.00 76.31 116 VAL A O 1
ATOM 913 N N . THR A 1 117 ? 1.664 2.007 10.805 1.00 74.88 117 THR A N 1
ATOM 914 C CA . THR A 1 117 ? 0.875 0.764 10.675 1.00 74.88 117 THR A CA 1
ATOM 915 C C . THR A 1 117 ? 0.733 -0.035 11.984 1.00 74.88 117 THR A C 1
ATOM 917 O O . THR A 1 117 ? 0.731 -1.262 11.982 1.00 74.88 117 THR A O 1
ATOM 920 N N . ARG A 1 118 ? 0.650 0.647 13.139 1.00 81.06 118 ARG A N 1
ATOM 921 C CA . ARG A 1 118 ? 0.612 -0.005 14.469 1.00 81.06 118 ARG A CA 1
ATOM 922 C C . ARG A 1 118 ? -0.786 -0.394 14.938 1.00 81.06 118 ARG A C 1
ATOM 924 O O . ARG A 1 118 ? -0.913 -1.191 15.860 1.00 81.06 118 ARG A O 1
ATOM 931 N N . THR A 1 119 ? -1.819 0.202 14.350 1.00 88.94 119 THR A N 1
ATOM 932 C CA . THR A 1 119 ? -3.210 -0.008 14.764 1.00 88.94 119 THR A CA 1
ATOM 933 C C . THR A 1 119 ? -3.920 -0.856 13.729 1.00 88.94 119 THR A C 1
ATOM 935 O O . THR A 1 119 ? -4.003 -0.466 12.567 1.00 88.94 119 THR A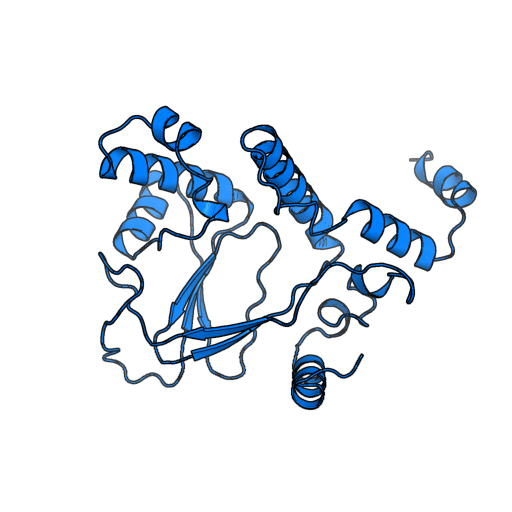 O 1
ATOM 938 N N . TYR A 1 120 ? -4.437 -2.004 14.158 1.00 92.00 120 TYR A N 1
ATOM 939 C CA . TYR A 1 120 ? -5.328 -2.817 13.343 1.00 92.00 120 TYR A CA 1
ATOM 940 C C . TYR A 1 120 ? -6.764 -2.308 13.507 1.00 92.00 120 TYR A C 1
ATOM 942 O O . TYR A 1 120 ? -7.265 -2.238 14.627 1.00 92.00 120 TYR A O 1
ATOM 950 N N . ILE A 1 121 ? -7.426 -1.934 12.410 1.00 93.75 121 ILE A N 1
ATOM 951 C CA . ILE A 1 121 ? -8.825 -1.491 12.421 1.00 93.75 121 ILE A CA 1
ATOM 952 C C . ILE A 1 121 ? -9.697 -2.747 12.463 1.00 93.75 121 ILE A C 1
ATOM 954 O O . ILE A 1 121 ? -10.005 -3.323 11.417 1.00 93.75 121 ILE A O 1
ATOM 958 N N . ASP A 1 122 ? -10.058 -3.198 13.661 1.00 92.50 122 ASP A N 1
ATOM 959 C CA . ASP A 1 122 ? -10.870 -4.402 13.872 1.00 92.50 122 ASP A CA 1
ATOM 960 C C . ASP A 1 122 ? -12.325 -4.260 13.375 1.00 92.50 122 ASP A C 1
ATOM 962 O O . ASP A 1 122 ? -12.742 -3.218 12.858 1.00 92.50 122 ASP A O 1
ATOM 966 N N . ALA A 1 123 ? -13.129 -5.317 13.517 1.00 91.69 123 ALA A N 1
ATOM 967 C CA . ALA A 1 123 ? -14.517 -5.327 13.060 1.00 91.69 123 ALA A CA 1
ATOM 968 C C . ALA A 1 123 ? -15.393 -4.205 13.660 1.00 91.69 123 ALA A C 1
ATOM 970 O O . ALA A 1 123 ? -16.262 -3.665 12.965 1.00 91.69 123 ALA A O 1
ATOM 971 N N . GLU A 1 124 ? -15.185 -3.822 14.924 1.00 93.44 124 GLU A N 1
ATOM 972 C CA . GLU A 1 124 ? -15.939 -2.731 15.550 1.00 93.44 124 GLU A CA 1
ATOM 973 C C . GLU A 1 124 ? -15.489 -1.381 14.989 1.00 93.44 124 GLU A C 1
ATOM 975 O O . GLU A 1 124 ? -16.322 -0.562 14.584 1.00 93.44 124 GLU A O 1
ATOM 980 N N . MET A 1 125 ? -14.176 -1.176 14.896 1.00 95.44 125 MET A N 1
ATOM 981 C CA . MET A 1 125 ? -13.589 0.035 14.340 1.00 95.44 125 MET A CA 1
ATOM 982 C C . MET A 1 125 ? -14.002 0.235 12.880 1.00 95.44 125 MET A C 1
ATOM 984 O O . MET A 1 125 ? -14.407 1.335 12.515 1.00 95.44 125 MET A O 1
ATOM 988 N N . ARG A 1 126 ? -14.014 -0.819 12.052 1.00 95.62 126 ARG A N 1
ATOM 989 C CA . ARG A 1 126 ? -14.493 -0.745 10.658 1.00 95.62 126 ARG A CA 1
ATOM 990 C C . ARG A 1 126 ? -15.968 -0.369 10.571 1.00 95.62 126 ARG A C 1
ATOM 992 O O . ARG A 1 126 ? -16.367 0.375 9.674 1.00 95.62 126 ARG A O 1
ATOM 999 N N . ASN A 1 127 ? -16.789 -0.858 11.500 1.00 95.25 127 ASN A N 1
ATOM 1000 C CA . ASN A 1 127 ? -18.198 -0.483 11.567 1.00 95.25 127 ASN A CA 1
ATOM 1001 C C . ASN A 1 127 ? -18.383 0.994 11.944 1.00 95.25 127 ASN A C 1
ATOM 1003 O O . ASN A 1 127 ? -19.214 1.658 11.321 1.00 95.25 127 ASN A O 1
ATOM 1007 N N . LYS A 1 128 ? -17.608 1.515 12.904 1.00 96.69 128 LYS A N 1
ATOM 1008 C CA . LYS A 1 128 ? -17.603 2.947 13.261 1.00 96.69 128 LYS A CA 1
ATOM 1009 C C . LYS A 1 128 ? -17.112 3.807 12.103 1.00 96.69 128 LYS A C 1
ATOM 1011 O O . LYS A 1 128 ? -17.830 4.697 11.661 1.00 96.69 128 LYS A O 1
ATOM 1016 N N . LEU A 1 129 ? -15.964 3.457 11.525 1.00 97.12 129 LEU A N 1
ATOM 1017 C CA . LEU A 1 129 ? -15.370 4.120 10.366 1.00 97.12 129 LEU A CA 1
ATOM 1018 C C . LEU A 1 129 ? -16.373 4.236 9.202 1.00 97.12 129 LEU A C 1
ATOM 1020 O O . LEU A 1 129 ? -16.549 5.306 8.623 1.00 97.12 129 LEU A O 1
ATOM 1024 N N . ARG A 1 130 ? -17.123 3.169 8.903 1.00 96.81 130 ARG A N 1
ATOM 1025 C CA . ARG A 1 130 ? -18.162 3.219 7.866 1.00 96.81 130 ARG A CA 1
ATOM 1026 C C . ARG A 1 130 ? -19.350 4.107 8.236 1.00 96.81 130 ARG A C 1
ATOM 1028 O O . ARG A 1 130 ? -19.844 4.830 7.375 1.00 96.81 130 ARG A O 1
ATOM 1035 N N . LYS A 1 131 ? -19.840 4.031 9.475 1.00 97.56 131 LYS A N 1
ATOM 1036 C CA . LYS A 1 131 ? -21.040 4.763 9.916 1.00 97.56 131 LYS A CA 1
ATOM 1037 C C . LYS A 1 131 ? -20.792 6.258 10.102 1.00 97.56 131 LYS A C 1
ATOM 1039 O O . LYS A 1 131 ? -21.632 7.054 9.703 1.00 97.56 131 LYS A O 1
ATOM 1044 N N . GLU A 1 132 ? -19.669 6.622 10.707 1.00 97.44 132 GLU A N 1
ATOM 1045 C CA . GLU A 1 132 ? -19.388 7.992 11.152 1.00 97.44 132 GLU A CA 1
ATOM 1046 C C . GLU A 1 132 ? -18.586 8.789 10.117 1.00 97.44 132 GLU A C 1
ATOM 1048 O O . GLU A 1 132 ? -18.775 9.995 9.990 1.00 97.44 132 GLU A O 1
ATOM 1053 N N . TYR A 1 133 ? -17.741 8.119 9.324 1.00 97.38 133 TYR A N 1
ATOM 1054 C CA . TYR A 1 133 ? -16.876 8.773 8.332 1.00 97.38 133 TYR A CA 1
ATOM 1055 C C . TYR A 1 133 ? -17.289 8.480 6.885 1.00 97.38 133 TYR A C 1
ATOM 1057 O O . TYR A 1 133 ? -16.711 9.037 5.949 1.00 97.38 133 TYR A O 1
ATOM 1065 N N . GLY A 1 134 ? -18.270 7.596 6.676 1.00 97.00 134 GLY A N 1
ATOM 1066 C CA . GLY A 1 134 ? -18.727 7.201 5.342 1.00 97.00 134 GLY A CA 1
ATOM 1067 C C . GLY A 1 134 ? -17.675 6.443 4.525 1.00 97.00 134 GLY A C 1
ATOM 1068 O O . GLY A 1 134 ? -17.814 6.334 3.309 1.00 97.00 134 GLY A O 1
ATOM 1069 N N . VAL A 1 135 ? -16.619 5.935 5.167 1.00 97.50 135 VAL A N 1
ATOM 1070 C CA . VAL A 1 135 ? -15.520 5.235 4.492 1.00 97.50 135 VAL A CA 1
ATOM 1071 C C . VAL A 1 135 ? -15.920 3.790 4.219 1.00 97.50 135 VAL A C 1
ATOM 1073 O O . VAL A 1 135 ? -16.266 3.031 5.130 1.00 97.50 135 VAL A O 1
ATOM 1076 N N . LYS A 1 136 ? -15.852 3.382 2.950 1.00 93.50 136 LYS A N 1
ATOM 1077 C CA . LYS A 1 136 ? -16.118 2.001 2.539 1.00 93.50 136 LYS A CA 1
ATOM 1078 C C . LYS A 1 136 ? -14.801 1.243 2.379 1.00 93.50 136 LYS A C 1
ATOM 1080 O O . LYS A 1 136 ? -14.012 1.544 1.490 1.00 93.50 136 LYS A O 1
ATOM 1085 N N . GLY A 1 137 ? -14.603 0.224 3.213 1.00 93.31 137 GLY A N 1
ATOM 1086 C CA . GLY A 1 137 ? -13.530 -0.753 3.034 1.00 93.31 137 GLY A CA 1
ATOM 1087 C C . GLY A 1 137 ? -13.885 -1.828 2.002 1.00 93.31 137 GLY A C 1
ATOM 1088 O O . GLY A 1 137 ? -15.056 -2.183 1.831 1.00 93.31 137 GLY A O 1
ATOM 1089 N N . TYR A 1 138 ? -12.863 -2.363 1.344 1.00 95.44 138 TYR A N 1
ATOM 1090 C CA . TYR A 1 138 ? -12.920 -3.523 0.462 1.00 95.44 138 TYR A CA 1
ATOM 1091 C C . TYR A 1 138 ? -12.258 -4.702 1.163 1.00 95.44 138 TYR A C 1
ATOM 1093 O O . TYR A 1 138 ? -11.090 -4.623 1.538 1.00 95.44 138 TYR A O 1
ATOM 1101 N N . GLU A 1 139 ? -13.010 -5.781 1.348 1.00 93.81 139 GLU A N 1
ATOM 1102 C CA . GLU A 1 139 ? -12.509 -7.015 1.946 1.00 93.81 139 GLU A CA 1
ATOM 1103 C C . GLU A 1 139 ? -12.072 -7.991 0.848 1.00 93.81 139 GLU A C 1
ATOM 1105 O O . GLU A 1 139 ? -12.848 -8.281 -0.065 1.00 93.81 139 GLU A O 1
ATOM 1110 N N . ILE A 1 140 ? -10.841 -8.500 0.932 1.00 93.94 140 ILE A N 1
ATOM 1111 C CA . ILE A 1 140 ? -10.291 -9.476 -0.017 1.00 93.94 140 ILE A CA 1
ATOM 1112 C C . ILE A 1 140 ? -9.765 -10.684 0.754 1.00 93.94 140 ILE A C 1
ATOM 1114 O O . ILE A 1 140 ? -8.929 -10.558 1.646 1.00 93.94 140 ILE A O 1
ATOM 1118 N N . ARG A 1 141 ? -10.234 -11.876 0.384 1.00 93.19 141 ARG A N 1
ATOM 1119 C CA . ARG A 1 141 ? -9.722 -13.152 0.894 1.00 93.19 141 ARG A CA 1
ATOM 1120 C C . ARG A 1 141 ? -8.707 -13.698 -0.095 1.00 93.19 141 ARG A C 1
ATOM 1122 O O . ARG A 1 141 ? -9.102 -14.216 -1.129 1.00 93.19 141 ARG A O 1
ATOM 1129 N N . GLN A 1 142 ? -7.427 -13.555 0.230 1.00 93.81 142 GLN A N 1
ATOM 1130 C CA . GLN A 1 142 ? -6.323 -14.045 -0.587 1.00 93.81 142 GLN A CA 1
ATOM 1131 C C . GLN A 1 142 ? -5.995 -15.493 -0.216 1.00 93.81 142 GLN A C 1
ATOM 1133 O O . GLN A 1 142 ? -5.591 -15.766 0.920 1.00 93.81 142 GLN A O 1
ATOM 1138 N N . LYS A 1 143 ? -6.117 -16.393 -1.188 1.00 92.06 143 LYS A N 1
ATOM 1139 C CA . LYS A 1 143 ? -5.716 -17.803 -1.120 1.00 92.06 143 LYS A CA 1
ATOM 1140 C C . LYS A 1 143 ? -4.279 -18.009 -1.624 1.00 92.06 143 LYS A C 1
ATOM 1142 O O . LYS A 1 143 ? -3.723 -17.127 -2.288 1.00 92.06 143 LYS A O 1
ATOM 1147 N N . PRO A 1 144 ? -3.655 -19.171 -1.355 1.00 91.25 144 PRO A N 1
ATOM 1148 C CA . PRO A 1 144 ? -2.345 -19.494 -1.913 1.00 91.25 144 PRO A CA 1
ATOM 1149 C C . PRO A 1 144 ? -2.331 -19.395 -3.446 1.00 91.25 144 PRO A C 1
ATOM 1151 O O . PRO A 1 144 ? -3.231 -19.897 -4.114 1.00 91.25 144 PRO A O 1
ATOM 1154 N N . GLY A 1 145 ? -1.300 -18.747 -3.996 1.00 91.50 145 GLY A N 1
ATOM 1155 C CA . GLY A 1 145 ? -1.140 -18.530 -5.440 1.00 91.50 145 GLY A CA 1
ATOM 1156 C C . GLY A 1 145 ? -1.844 -17.285 -5.996 1.00 91.50 145 GLY A C 1
ATOM 1157 O O . GLY A 1 145 ? -1.589 -16.918 -7.140 1.00 91.50 145 GLY A O 1
ATOM 1158 N N . GLU A 1 146 ? -2.680 -16.601 -5.211 1.00 93.56 146 GLU A N 1
ATOM 1159 C CA . GLU A 1 146 ? -3.323 -15.354 -5.636 1.00 93.56 146 GLU A CA 1
ATOM 1160 C C . GLU A 1 146 ? -2.425 -14.135 -5.388 1.00 93.56 146 GLU A C 1
ATOM 1162 O O . GLU A 1 146 ? -1.749 -14.027 -4.360 1.00 93.56 146 GLU A O 1
ATOM 1167 N N . ALA A 1 147 ? -2.464 -13.174 -6.311 1.00 94.94 147 ALA A N 1
ATOM 1168 C CA . ALA A 1 147 ? -1.798 -11.884 -6.176 1.00 94.94 147 ALA A CA 1
ATOM 1169 C C . ALA A 1 147 ? -2.821 -10.783 -5.863 1.00 94.94 147 ALA A C 1
ATOM 1171 O O . ALA A 1 147 ? -3.854 -10.685 -6.527 1.00 94.94 147 ALA A O 1
ATOM 1172 N N . VAL A 1 148 ? -2.512 -9.930 -4.884 1.00 95.50 148 VAL A N 1
ATOM 1173 C CA . VAL A 1 148 ? -3.312 -8.747 -4.539 1.00 95.50 148 VAL A CA 1
ATOM 1174 C C . VAL A 1 148 ? -2.562 -7.506 -5.013 1.00 95.50 148 VAL A C 1
ATOM 1176 O O . VAL A 1 148 ? -1.428 -7.274 -4.600 1.00 95.50 148 VAL A O 1
ATOM 1179 N N . PHE A 1 149 ? -3.189 -6.712 -5.880 1.00 95.44 149 PHE A N 1
ATOM 1180 C CA . PHE A 1 149 ? -2.655 -5.422 -6.316 1.00 95.44 149 PHE A CA 1
ATOM 1181 C C . PHE A 1 149 ? -3.147 -4.313 -5.394 1.00 95.44 149 PHE A C 1
ATOM 1183 O O . PHE A 1 149 ? -4.350 -4.172 -5.176 1.00 95.44 149 PHE A O 1
ATOM 1190 N N . ILE A 1 150 ? -2.214 -3.506 -4.894 1.00 94.31 150 ILE A N 1
ATOM 1191 C CA . ILE A 1 150 ? -2.499 -2.387 -3.998 1.00 94.31 150 ILE A CA 1
ATOM 1192 C C . ILE A 1 150 ? -2.080 -1.106 -4.719 1.00 94.31 150 ILE A C 1
ATOM 1194 O O . ILE A 1 150 ? -0.884 -0.884 -4.910 1.00 94.31 150 ILE A O 1
ATOM 1198 N N . PRO A 1 151 ? -3.031 -0.274 -5.173 1.00 93.44 151 PRO A N 1
ATOM 1199 C CA . PRO A 1 151 ? -2.697 0.996 -5.802 1.00 93.44 151 PRO A CA 1
ATOM 1200 C C . PRO A 1 151 ? -1.964 1.925 -4.831 1.00 93.44 151 PRO A C 1
ATOM 1202 O O . PRO A 1 151 ? -2.235 1.916 -3.626 1.00 93.44 151 PRO A O 1
ATOM 1205 N N . ALA A 1 152 ? -1.089 2.780 -5.362 1.00 91.62 152 ALA A N 1
ATOM 1206 C CA . ALA A 1 152 ? -0.419 3.804 -4.568 1.00 91.62 152 ALA A CA 1
ATOM 1207 C C . ALA A 1 152 ? -1.441 4.643 -3.782 1.00 91.62 152 ALA A C 1
ATOM 1209 O O . ALA A 1 152 ? -2.522 4.947 -4.292 1.00 91.62 152 ALA A O 1
ATOM 1210 N N . TYR A 1 153 ? -1.075 5.008 -2.551 1.00 90.88 153 TYR A N 1
ATOM 1211 C CA . TYR A 1 153 ? -1.887 5.793 -1.610 1.00 90.88 153 TYR A CA 1
ATOM 1212 C C . TYR A 1 153 ? -3.119 5.077 -1.014 1.00 90.88 153 TYR A C 1
ATOM 1214 O O . TYR A 1 153 ? -3.895 5.670 -0.267 1.00 90.88 153 TYR A O 1
ATOM 1222 N N . THR A 1 154 ? -3.283 3.778 -1.283 1.00 92.62 154 THR A N 1
ATOM 1223 C CA . THR A 1 154 ? -4.339 2.940 -0.688 1.00 92.62 154 THR A CA 1
ATOM 1224 C C . THR A 1 154 ? -3.927 2.469 0.709 1.00 92.62 154 THR A C 1
ATOM 1226 O O . THR A 1 154 ? -3.033 1.627 0.851 1.00 92.62 154 THR A O 1
ATOM 1229 N N . ALA A 1 155 ? -4.604 2.962 1.750 1.00 93.25 155 ALA A N 1
ATOM 1230 C CA . ALA A 1 155 ? -4.452 2.421 3.098 1.00 93.25 155 ALA A CA 1
ATOM 1231 C C . ALA A 1 155 ? -4.966 0.973 3.148 1.00 93.25 155 ALA A C 1
ATOM 1233 O O . ALA A 1 155 ? -6.038 0.664 2.621 1.00 93.25 155 ALA A O 1
ATOM 1234 N N . HIS A 1 156 ? -4.208 0.075 3.773 1.00 94.19 156 HIS A N 1
ATOM 1235 C CA . HIS A 1 156 ? -4.552 -1.342 3.825 1.00 94.19 156 HIS A CA 1
ATOM 1236 C C . HIS A 1 156 ? -4.016 -2.029 5.084 1.00 94.19 156 HIS A C 1
ATOM 1238 O O . HIS A 1 156 ? -3.048 -1.581 5.693 1.00 94.19 156 HIS A O 1
ATOM 1244 N N . GLN A 1 157 ? -4.647 -3.140 5.457 1.00 93.31 157 GLN A N 1
ATOM 1245 C CA . GLN A 1 157 ? -4.237 -4.000 6.568 1.00 93.31 157 GLN A CA 1
ATOM 1246 C C . GLN A 1 157 ? -4.464 -5.472 6.220 1.00 93.31 157 GLN A C 1
ATOM 1248 O O . GLN A 1 157 ? -5.325 -5.795 5.397 1.00 93.31 157 GLN A O 1
ATOM 1253 N N . VAL A 1 158 ? -3.715 -6.361 6.873 1.00 93.00 158 VAL A N 1
ATOM 1254 C CA . VAL A 1 158 ? -3.773 -7.808 6.631 1.00 93.00 158 VAL A CA 1
ATOM 1255 C C . VAL A 1 158 ? -3.964 -8.552 7.945 1.00 93.00 158 VAL A C 1
ATOM 1257 O O . VAL A 1 158 ? -3.204 -8.361 8.889 1.00 93.00 158 VAL A O 1
ATOM 1260 N N . CYS A 1 159 ? -4.954 -9.437 7.983 1.00 91.69 159 CYS A N 1
ATOM 1261 C CA . CYS A 1 159 ? -5.141 -10.443 9.019 1.00 91.69 159 CYS A CA 1
ATOM 1262 C C . CYS A 1 159 ? -4.864 -11.825 8.421 1.00 91.69 159 CYS A C 1
ATOM 1264 O O . CYS A 1 159 ? -5.398 -12.201 7.380 1.00 91.69 159 CYS A O 1
ATOM 1266 N N . ASN A 1 160 ? -3.994 -12.598 9.056 1.00 91.44 160 ASN A N 1
ATOM 1267 C CA . ASN A 1 160 ? -3.671 -13.942 8.610 1.00 91.44 160 ASN A CA 1
ATOM 1268 C C . ASN A 1 160 ? -4.704 -14.912 9.183 1.00 91.44 160 ASN A C 1
ATOM 1270 O O . ASN A 1 160 ? -4.707 -15.149 10.382 1.00 91.44 160 ASN A O 1
ATOM 1274 N N . LEU A 1 161 ? -5.547 -15.527 8.354 1.00 87.88 161 LEU A N 1
ATOM 1275 C CA . LEU A 1 161 ? -6.514 -16.529 8.830 1.00 87.88 161 LEU A CA 1
ATOM 1276 C C . LEU A 1 161 ? -5.885 -17.928 8.989 1.00 87.88 161 LEU A C 1
ATOM 1278 O O . LEU A 1 161 ? -6.535 -18.846 9.486 1.00 87.88 161 LEU A O 1
ATOM 1282 N N . ALA A 1 162 ? -4.622 -18.073 8.579 1.00 87.38 162 ALA A N 1
ATOM 1283 C CA . ALA A 1 162 ? -3.744 -19.228 8.750 1.00 87.38 162 ALA A CA 1
ATOM 1284 C C . ALA A 1 162 ? -2.277 -18.749 8.810 1.00 87.38 162 ALA A C 1
ATOM 1286 O O . ALA A 1 162 ? -1.993 -17.586 8.534 1.00 87.38 162 ALA A O 1
ATOM 1287 N N . ASN A 1 163 ? -1.319 -19.625 9.123 1.00 89.31 163 ASN A N 1
ATOM 1288 C CA . ASN A 1 163 ? 0.103 -19.281 8.976 1.00 89.31 163 ASN A CA 1
ATOM 1289 C C . ASN A 1 163 ? 0.409 -18.967 7.502 1.00 89.31 163 ASN A C 1
ATOM 1291 O O . ASN A 1 163 ? 0.066 -19.756 6.621 1.00 89.31 163 ASN A O 1
ATOM 1295 N N . CYS A 1 164 ? 1.040 -17.826 7.222 1.00 90.31 164 CYS A N 1
ATOM 1296 C CA . CYS A 1 164 ? 1.251 -17.359 5.852 1.00 90.31 164 CYS A CA 1
ATOM 1297 C C . CYS A 1 164 ? 2.698 -16.937 5.594 1.00 90.31 164 CYS A C 1
ATOM 1299 O O . CYS A 1 164 ? 3.313 -16.241 6.404 1.00 90.31 164 CYS A O 1
ATOM 1301 N N . ILE A 1 165 ? 3.171 -17.262 4.391 1.00 92.56 165 ILE A N 1
ATOM 1302 C CA . ILE A 1 165 ? 4.336 -16.646 3.754 1.00 92.56 165 ILE A CA 1
ATOM 1303 C C . ILE A 1 165 ? 3.813 -15.835 2.568 1.00 92.56 165 ILE A C 1
ATOM 1305 O O . ILE A 1 165 ? 3.046 -16.354 1.759 1.00 92.56 165 ILE A O 1
ATOM 1309 N N . LYS A 1 166 ? 4.201 -14.565 2.474 1.00 92.62 166 LYS A N 1
ATOM 1310 C CA . LYS A 1 166 ? 3.865 -13.670 1.361 1.00 92.62 166 LYS A CA 1
ATOM 1311 C C . LYS A 1 166 ? 5.142 -13.062 0.806 1.00 92.62 166 LYS A C 1
ATOM 1313 O O . LYS A 1 166 ? 6.082 -12.807 1.555 1.00 92.62 166 LYS A O 1
ATOM 1318 N N . VAL A 1 167 ? 5.160 -12.796 -0.491 1.00 94.00 167 VAL A N 1
ATOM 1319 C CA . VAL A 1 167 ? 6.226 -12.031 -1.140 1.00 94.00 167 VAL A CA 1
ATOM 1320 C C . VAL A 1 167 ? 5.574 -10.852 -1.844 1.00 94.00 167 VAL A C 1
ATOM 1322 O O . VAL A 1 167 ? 4.570 -11.035 -2.529 1.00 94.00 167 VAL A O 1
ATOM 1325 N N . ALA A 1 168 ? 6.121 -9.658 -1.648 1.00 93.62 168 ALA A N 1
ATOM 1326 C CA . ALA A 1 168 ? 5.658 -8.442 -2.300 1.00 93.62 168 ALA A CA 1
ATOM 1327 C C . ALA A 1 168 ? 6.825 -7.756 -3.009 1.00 93.62 168 ALA A C 1
ATOM 1329 O O . ALA A 1 168 ? 7.967 -7.837 -2.556 1.00 93.62 168 ALA A O 1
ATOM 1330 N N . ALA A 1 169 ? 6.526 -7.081 -4.109 1.00 92.69 169 ALA A N 1
ATOM 1331 C CA . ALA A 1 169 ? 7.442 -6.177 -4.780 1.00 92.69 169 ALA A CA 1
ATOM 1332 C C . ALA A 1 169 ? 6.667 -4.932 -5.189 1.00 92.69 169 ALA A C 1
ATOM 1334 O O . ALA A 1 169 ? 5.504 -5.026 -5.595 1.00 92.69 169 ALA A O 1
ATOM 1335 N N . ASP A 1 170 ? 7.328 -3.793 -5.075 1.00 92.94 170 ASP A N 1
ATOM 1336 C CA . ASP A 1 170 ? 6.780 -2.513 -5.471 1.00 92.94 170 ASP A CA 1
ATOM 1337 C C . ASP A 1 170 ? 7.041 -2.290 -6.966 1.00 92.94 170 ASP A C 1
ATOM 1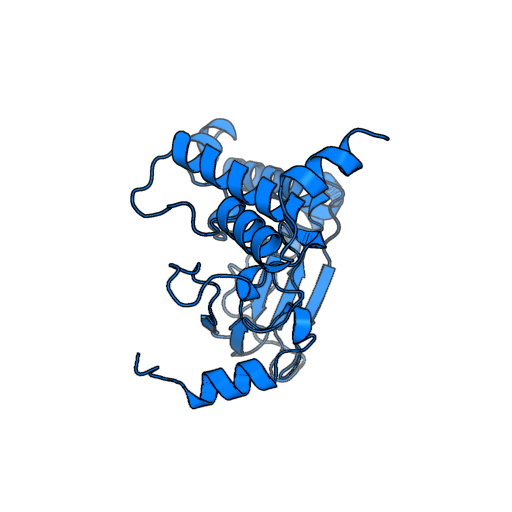339 O O . ASP A 1 170 ? 8.009 -2.782 -7.551 1.00 92.94 170 ASP A O 1
ATOM 1343 N N . PHE A 1 171 ? 6.154 -1.541 -7.606 1.00 93.62 171 PHE A N 1
ATOM 1344 C CA . PHE A 1 171 ? 6.311 -1.094 -8.983 1.00 93.62 171 PHE A CA 1
ATOM 1345 C C . PHE A 1 171 ? 5.671 0.282 -9.124 1.00 93.62 171 PHE A C 1
ATOM 1347 O O . PHE A 1 171 ? 4.759 0.633 -8.371 1.00 93.62 171 PHE A O 1
ATOM 1354 N N . VAL A 1 172 ? 6.124 1.065 -10.101 1.00 93.94 172 VAL A N 1
ATOM 1355 C CA . VAL A 1 172 ? 5.593 2.412 -10.327 1.00 93.94 172 VAL A CA 1
ATOM 1356 C C . VAL A 1 172 ? 5.032 2.478 -11.735 1.00 93.94 172 VAL A C 1
ATOM 1358 O O . VAL A 1 172 ? 5.766 2.457 -12.716 1.00 93.94 172 VAL A O 1
ATOM 1361 N N . SER A 1 173 ? 3.706 2.530 -11.836 1.00 93.00 173 SER A N 1
ATOM 1362 C CA . SER A 1 173 ? 3.012 2.727 -13.110 1.00 93.00 173 SER A CA 1
ATOM 1363 C C . SER A 1 173 ? 2.737 4.209 -13.355 1.00 93.00 173 SER A C 1
ATOM 1365 O O . SER A 1 173 ? 2.568 4.969 -12.401 1.00 93.00 173 SER A O 1
ATOM 1367 N N . ALA A 1 174 ? 2.598 4.609 -14.622 1.00 91.88 174 ALA A N 1
ATOM 1368 C CA . ALA A 1 174 ? 2.269 5.991 -14.980 1.00 91.88 174 ALA A CA 1
ATOM 1369 C C . ALA A 1 174 ? 0.962 6.495 -14.330 1.00 91.88 174 ALA A C 1
ATOM 1371 O O . ALA A 1 174 ? 0.875 7.647 -13.919 1.00 91.88 174 ALA A O 1
ATOM 1372 N N . ILE A 1 175 ? -0.034 5.617 -14.161 1.00 91.38 175 ILE A N 1
ATOM 1373 C CA . ILE A 1 175 ? -1.328 5.958 -13.539 1.00 91.38 175 ILE A CA 1
ATOM 1374 C C . ILE A 1 175 ? -1.158 6.315 -12.052 1.00 91.38 175 ILE A C 1
ATOM 1376 O O . ILE A 1 175 ? -1.949 7.070 -11.497 1.00 91.38 175 ILE A O 1
ATOM 1380 N N . SER A 1 176 ? -0.116 5.794 -11.403 1.00 91.31 176 SER A N 1
ATOM 1381 C CA . SER A 1 176 ? 0.131 5.998 -9.975 1.00 91.31 176 SER A CA 1
ATOM 1382 C C . SER A 1 176 ? 0.949 7.254 -9.667 1.00 91.31 176 SER A C 1
ATOM 1384 O O . SER A 1 176 ? 1.101 7.562 -8.488 1.00 91.31 176 SER A O 1
ATOM 1386 N N . ILE A 1 177 ? 1.482 7.966 -10.674 1.00 92.50 177 ILE A N 1
ATOM 1387 C CA . ILE A 1 177 ? 2.450 9.063 -10.474 1.00 92.50 177 ILE A CA 1
ATOM 1388 C C . ILE A 1 177 ? 1.912 10.111 -9.499 1.00 92.50 177 ILE A C 1
ATOM 1390 O O . ILE A 1 177 ? 2.596 10.437 -8.534 1.00 92.50 177 ILE A O 1
ATOM 1394 N N . GLU A 1 178 ? 0.685 10.593 -9.700 1.00 91.75 178 GLU A N 1
ATOM 1395 C CA . GLU A 1 178 ? 0.094 11.630 -8.844 1.00 91.75 178 GLU A CA 1
ATOM 1396 C C . GLU A 1 178 ? 0.013 11.182 -7.375 1.00 91.75 178 GLU A C 1
ATOM 1398 O O . GLU A 1 178 ? 0.408 11.910 -6.466 1.00 91.75 178 GLU A O 1
ATOM 1403 N N . ASN A 1 179 ? -0.427 9.946 -7.135 1.00 91.50 179 ASN A N 1
ATOM 1404 C CA . ASN A 1 179 ? -0.518 9.373 -5.792 1.00 91.50 179 ASN A CA 1
ATOM 1405 C C . ASN A 1 179 ? 0.864 9.120 -5.168 1.00 91.50 179 ASN A C 1
ATOM 1407 O O . ASN A 1 179 ? 1.036 9.286 -3.962 1.00 91.50 179 ASN A O 1
ATOM 1411 N N . CYS A 1 180 ? 1.860 8.733 -5.969 1.00 91.12 180 CYS A N 1
ATOM 1412 C CA . CYS A 1 180 ? 3.241 8.583 -5.513 1.00 91.12 180 CYS A CA 1
ATOM 1413 C C . CYS A 1 180 ? 3.869 9.935 -5.141 1.00 91.12 180 CYS A C 1
ATOM 1415 O O . CYS A 1 180 ? 4.584 10.008 -4.143 1.00 91.12 180 CYS A O 1
ATOM 1417 N N . MET A 1 181 ? 3.577 11.000 -5.895 1.00 89.25 181 MET A N 1
ATOM 1418 C CA . MET A 1 181 ? 4.021 12.361 -5.571 1.00 89.25 181 MET A CA 1
ATOM 1419 C C . MET A 1 181 ? 3.378 12.863 -4.275 1.00 89.25 181 MET A C 1
ATOM 1421 O O . MET A 1 181 ? 4.093 13.341 -3.401 1.00 89.25 181 MET A O 1
ATOM 1425 N N . LYS A 1 182 ? 2.069 12.643 -4.089 1.00 88.44 182 LYS A N 1
ATOM 1426 C CA . LYS A 1 182 ? 1.368 12.946 -2.826 1.00 88.44 182 LYS A CA 1
ATOM 1427 C C . LYS A 1 182 ? 2.004 12.242 -1.626 1.00 88.44 182 LYS A C 1
ATOM 1429 O O . LYS A 1 182 ? 2.338 12.886 -0.640 1.00 88.44 182 LYS A O 1
ATOM 1434 N N . LEU A 1 183 ? 2.250 10.933 -1.731 1.00 86.06 183 LEU A N 1
ATOM 1435 C CA . LEU A 1 183 ? 2.947 10.173 -0.684 1.00 86.06 183 LEU A CA 1
ATOM 1436 C C . LEU A 1 183 ? 4.331 10.749 -0.374 1.00 86.06 183 LEU A C 1
ATOM 1438 O O . LEU A 1 183 ? 4.724 10.836 0.787 1.00 86.06 183 LEU A O 1
ATOM 1442 N N . LYS A 1 184 ? 5.083 11.124 -1.412 1.00 85.50 184 LYS A N 1
ATOM 1443 C CA . LYS A 1 184 ? 6.404 11.729 -1.253 1.00 85.50 184 LYS A CA 1
ATOM 1444 C C . LYS A 1 184 ? 6.324 13.047 -0.474 1.00 85.50 184 LYS A C 1
ATOM 1446 O O . LYS A 1 184 ? 7.146 13.268 0.415 1.00 85.50 184 LYS A O 1
ATOM 1451 N N . GLU A 1 185 ? 5.365 13.905 -0.808 1.00 85.06 185 GLU A N 1
ATOM 1452 C CA . GLU A 1 185 ? 5.133 15.179 -0.123 1.00 85.06 185 GLU A CA 1
ATOM 1453 C C . GLU A 1 185 ? 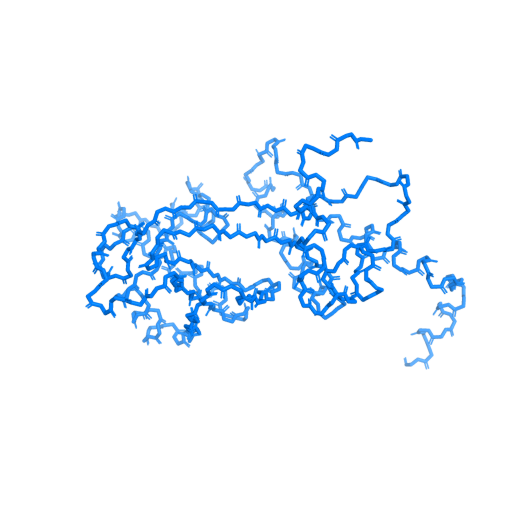4.771 14.962 1.351 1.00 85.06 185 GLU A C 1
ATOM 1455 O O . GLU A 1 185 ? 5.437 15.532 2.213 1.00 85.06 185 GLU A O 1
ATOM 1460 N N . GLU A 1 186 ? 3.844 14.046 1.657 1.00 82.69 186 GLU A N 1
ATOM 1461 C CA . GLU A 1 186 ? 3.486 13.697 3.043 1.00 82.69 186 GLU A CA 1
ATOM 1462 C C . GLU A 1 186 ? 4.699 13.211 3.855 1.00 82.69 186 GLU A C 1
ATOM 1464 O O . GLU A 1 186 ? 4.934 13.653 4.984 1.00 82.69 186 GLU A O 1
ATOM 1469 N N . PHE A 1 187 ? 5.519 12.321 3.281 1.00 78.00 187 PHE A N 1
ATOM 1470 C CA . PHE A 1 187 ? 6.737 11.857 3.947 1.00 78.00 187 PHE A CA 1
ATOM 1471 C C . PHE A 1 187 ? 7.736 12.995 4.172 1.00 78.00 187 PHE A C 1
ATOM 1473 O O . PHE A 1 187 ? 8.404 13.021 5.208 1.00 78.00 187 PHE A O 1
ATOM 1480 N N . ARG A 1 188 ? 7.849 13.933 3.226 1.00 78.69 188 ARG A N 1
ATOM 1481 C CA . ARG A 1 188 ? 8.730 15.100 3.345 1.00 78.69 188 ARG A CA 1
ATOM 1482 C C . ARG A 1 188 ? 8.268 16.042 4.455 1.00 78.69 188 ARG A C 1
ATOM 1484 O O . ARG A 1 188 ? 9.114 16.497 5.222 1.00 78.69 188 ARG A O 1
ATOM 1491 N N . GLU A 1 189 ? 6.972 16.320 4.551 1.00 77.38 189 GLU A N 1
ATOM 1492 C CA . GLU A 1 189 ? 6.396 17.154 5.614 1.00 77.38 189 GLU A CA 1
ATOM 1493 C C . GLU A 1 189 ? 6.654 16.535 6.990 1.00 77.38 189 GLU A C 1
ATOM 1495 O O . GLU A 1 189 ? 7.223 17.187 7.864 1.00 77.38 189 GLU A O 1
ATOM 1500 N N . GLN A 1 190 ? 6.393 15.236 7.145 1.00 71.44 190 GLN A N 1
ATOM 1501 C CA . GLN A 1 190 ? 6.670 14.525 8.397 1.00 71.44 190 GLN A CA 1
ATOM 1502 C C . GLN A 1 190 ? 8.147 14.523 8.773 1.00 71.44 190 GLN A C 1
ATOM 1504 O O . GLN A 1 190 ? 8.486 14.595 9.951 1.00 71.44 190 GLN A O 1
ATOM 1509 N N . LEU A 1 191 ? 9.046 14.428 7.793 1.00 69.94 191 LEU A N 1
ATOM 1510 C CA . LEU A 1 191 ? 10.482 14.517 8.044 1.00 69.94 191 LEU A CA 1
ATOM 1511 C C . LEU A 1 191 ? 10.932 15.924 8.421 1.00 69.94 191 LEU A C 1
ATOM 1513 O O . LEU A 1 191 ? 11.897 16.067 9.166 1.00 69.94 191 LEU A O 1
ATOM 1517 N N . HIS A 1 192 ? 10.261 16.952 7.907 1.00 67.50 192 HIS A N 1
ATOM 1518 C CA . HIS A 1 192 ? 10.532 18.330 8.288 1.00 67.50 192 HIS A CA 1
ATOM 1519 C C . HIS A 1 192 ? 10.057 18.613 9.720 1.00 67.50 192 HIS A C 1
ATOM 1521 O O . HIS A 1 192 ? 10.767 19.260 10.486 1.00 67.50 192 HIS A O 1
ATOM 1527 N N . GLU A 1 193 ? 8.885 18.098 10.095 1.00 66.50 193 GLU A N 1
ATOM 1528 C CA . GLU A 1 193 ? 8.329 18.231 11.447 1.00 66.50 193 GLU A CA 1
ATOM 1529 C C . GLU A 1 193 ? 9.071 17.366 12.479 1.00 66.50 193 GLU A C 1
ATOM 1531 O O . GLU A 1 193 ? 9.275 17.786 13.617 1.00 66.50 193 GLU A O 1
ATOM 1536 N N . GLN A 1 194 ? 9.500 16.165 12.081 1.00 65.19 194 GLN A N 1
ATOM 1537 C CA . GLN A 1 194 ? 10.149 15.160 12.928 1.00 65.19 194 GLN A CA 1
ATOM 1538 C C . GLN A 1 194 ? 11.355 14.544 12.184 1.00 65.19 194 GLN A C 1
ATOM 1540 O O . GLN A 1 194 ? 11.258 13.428 11.652 1.00 65.19 194 GLN A O 1
ATOM 1545 N N . PRO A 1 195 ? 12.515 15.231 12.122 1.00 62.09 195 PRO A N 1
ATOM 1546 C CA . PRO A 1 195 ? 13.674 14.756 11.369 1.00 62.09 195 PRO A CA 1
ATOM 1547 C C . PRO A 1 195 ? 14.215 13.440 11.934 1.00 62.09 195 PRO A C 1
ATOM 1549 O O . PRO A 1 195 ? 14.799 13.385 13.017 1.00 62.09 195 PRO A O 1
ATOM 1552 N N . LYS A 1 196 ? 14.042 12.357 11.165 1.00 64.69 196 LYS A N 1
ATOM 1553 C CA . LYS A 1 196 ? 14.569 11.022 11.478 1.00 64.69 196 LYS A CA 1
ATOM 1554 C C . LYS A 1 196 ? 15.736 10.684 10.546 1.00 64.69 196 LYS A C 1
ATOM 1556 O O . LYS A 1 196 ? 15.536 10.654 9.333 1.00 64.69 196 LYS A O 1
ATOM 1561 N N . PRO A 1 197 ? 16.929 10.347 11.071 1.00 50.72 197 PRO A N 1
ATOM 1562 C CA . PRO A 1 197 ? 18.146 10.205 10.264 1.00 50.72 197 PRO A CA 1
ATOM 1563 C C . PRO A 1 197 ? 18.144 9.046 9.247 1.00 50.72 197 PRO A C 1
ATOM 1565 O O . PRO A 1 197 ? 19.053 8.967 8.429 1.00 50.72 197 PRO A O 1
ATOM 1568 N N . TRP A 1 198 ? 17.149 8.152 9.270 1.00 53.56 198 TRP A N 1
ATOM 1569 C CA . TRP A 1 198 ? 17.057 6.973 8.390 1.00 53.56 198 TRP A CA 1
ATOM 1570 C C . TRP A 1 198 ? 15.874 6.990 7.405 1.00 53.56 198 TRP A C 1
ATOM 1572 O O . TRP A 1 198 ? 15.679 6.020 6.676 1.00 53.56 198 TRP A O 1
ATOM 1582 N N . LYS A 1 199 ? 15.064 8.055 7.374 1.00 56.06 199 LYS A N 1
ATOM 1583 C CA . LYS A 1 199 ? 13.965 8.222 6.408 1.00 56.06 199 LYS A CA 1
ATOM 1584 C C . LYS A 1 199 ? 14.416 9.223 5.330 1.00 56.06 199 LYS A C 1
ATOM 1586 O O . LYS A 1 199 ? 14.144 10.407 5.433 1.00 56.06 199 LYS A O 1
ATOM 1591 N N . GLY A 1 200 ? 15.191 8.770 4.346 1.00 57.72 200 GLY A N 1
ATOM 1592 C CA . GLY A 1 200 ? 15.504 9.570 3.150 1.00 57.72 200 GLY A CA 1
ATOM 1593 C C . GLY A 1 200 ? 14.369 9.532 2.119 1.00 57.72 200 GLY A C 1
ATOM 1594 O O . GLY A 1 200 ? 13.384 8.826 2.321 1.00 57.72 200 GLY A O 1
ATOM 1595 N N . ASP A 1 201 ? 14.514 10.245 0.997 1.00 63.34 201 ASP A N 1
ATOM 1596 C CA . ASP A 1 201 ? 13.652 10.054 -0.182 1.00 63.34 201 ASP A CA 1
ATOM 1597 C C . ASP A 1 201 ? 13.899 8.653 -0.763 1.00 63.34 201 ASP A C 1
ATOM 1599 O O . ASP A 1 201 ? 14.868 8.423 -1.484 1.00 63.34 201 ASP A O 1
ATOM 1603 N N . VAL A 1 202 ? 13.056 7.695 -0.369 1.00 68.12 202 VAL A N 1
ATOM 1604 C CA . VAL A 1 202 ? 13.207 6.279 -0.735 1.00 68.12 202 VAL A CA 1
ATOM 1605 C C . VAL A 1 202 ? 12.752 6.019 -2.170 1.00 68.12 202 VAL A C 1
ATOM 1607 O O . VAL A 1 202 ? 13.240 5.082 -2.791 1.00 68.12 202 VAL A O 1
ATOM 1610 N N . LEU A 1 203 ? 11.827 6.827 -2.701 1.00 74.00 203 LEU A N 1
ATOM 1611 C CA . LEU A 1 203 ? 11.232 6.584 -4.014 1.00 74.00 203 LEU A CA 1
ATOM 1612 C C . LEU A 1 203 ? 11.997 7.280 -5.142 1.00 74.00 203 LEU A C 1
ATOM 1614 O O . LEU A 1 203 ? 12.062 6.714 -6.217 1.00 74.00 203 LEU A O 1
ATOM 1618 N N . GLN A 1 204 ? 12.609 8.453 -4.940 1.00 86.31 204 GLN A N 1
ATOM 1619 C CA . GLN A 1 204 ? 13.354 9.156 -6.006 1.00 86.31 204 GLN A CA 1
ATOM 1620 C C . GLN A 1 204 ? 12.502 9.418 -7.274 1.00 86.31 204 GLN A C 1
ATOM 1622 O O . GLN A 1 204 ? 12.949 9.214 -8.406 1.00 86.31 204 GLN A O 1
ATOM 1627 N N . MET A 1 205 ? 11.250 9.858 -7.088 1.00 88.56 205 MET A N 1
ATOM 1628 C CA . MET A 1 205 ? 10.247 9.989 -8.161 1.00 88.56 205 MET A CA 1
ATOM 1629 C C . MET A 1 205 ? 10.691 10.865 -9.342 1.00 88.56 205 MET A C 1
ATOM 1631 O O . MET A 1 205 ? 10.461 10.507 -10.492 1.00 88.56 205 MET A O 1
ATOM 1635 N N . GLU A 1 206 ? 11.352 11.990 -9.095 1.00 89.69 206 GLU A N 1
ATOM 1636 C CA . GLU A 1 206 ? 11.820 12.916 -10.132 1.00 89.69 206 GLU A CA 1
ATOM 1637 C C . GLU A 1 206 ? 12.909 12.270 -10.989 1.00 89.69 206 GLU A C 1
ATOM 1639 O O . GLU A 1 206 ? 12.917 12.446 -12.203 1.00 89.69 206 GLU A O 1
ATOM 1644 N N . GLN A 1 207 ? 13.790 11.473 -10.376 1.00 90.31 207 GLN A N 1
ATOM 1645 C CA . GLN A 1 207 ? 14.795 10.695 -11.101 1.00 90.31 207 GLN A CA 1
ATOM 1646 C C . GLN A 1 207 ? 14.139 9.609 -11.955 1.00 90.31 207 GLN A C 1
ATOM 1648 O O . GLN A 1 207 ? 14.508 9.447 -13.114 1.00 90.31 207 GLN A O 1
ATOM 1653 N N . MET A 1 208 ? 13.130 8.914 -11.416 1.00 90.81 208 MET A N 1
ATOM 1654 C CA . MET A 1 208 ? 12.327 7.959 -12.186 1.00 90.81 208 MET A CA 1
ATOM 1655 C C . MET A 1 208 ? 11.699 8.602 -13.422 1.00 90.81 208 MET A C 1
ATOM 1657 O O . MET A 1 208 ? 11.794 8.048 -14.514 1.00 90.81 208 MET A O 1
ATOM 1661 N N . LEU A 1 209 ? 11.060 9.763 -13.257 1.00 92.38 209 LEU A N 1
ATOM 1662 C CA . LEU A 1 209 ? 10.403 10.472 -14.354 1.00 92.38 209 LEU A CA 1
ATOM 1663 C C . LEU A 1 209 ? 11.413 10.982 -15.385 1.00 92.38 209 LEU A C 1
ATOM 1665 O O . LEU A 1 209 ? 11.166 10.845 -16.580 1.00 92.38 209 LEU A O 1
ATOM 1669 N N . LEU A 1 210 ? 12.557 11.504 -14.933 1.00 91.06 210 LEU A N 1
ATOM 1670 C CA . LEU A 1 210 ? 13.642 11.938 -15.811 1.00 91.06 210 LEU A CA 1
ATOM 1671 C C . LEU A 1 210 ? 14.159 10.778 -16.665 1.00 91.06 210 LEU A C 1
ATOM 1673 O O . LEU A 1 210 ? 14.189 10.888 -17.886 1.00 91.06 210 LEU A O 1
ATOM 1677 N N . TYR A 1 211 ? 14.513 9.649 -16.049 1.00 92.00 211 TYR A N 1
ATOM 1678 C CA . TYR A 1 211 ? 15.036 8.502 -16.791 1.00 92.00 211 TYR A CA 1
ATOM 1679 C C . TYR A 1 211 ? 13.983 7.856 -17.693 1.00 92.00 211 TYR A C 1
ATOM 1681 O O . TYR A 1 211 ? 14.303 7.428 -18.800 1.00 92.00 211 TYR A O 1
ATOM 1689 N N . ALA A 1 212 ? 12.717 7.838 -17.269 1.00 92.25 212 ALA A N 1
ATOM 1690 C CA . ALA A 1 212 ? 11.622 7.427 -18.137 1.00 92.25 212 ALA A CA 1
ATOM 1691 C C . ALA A 1 212 ? 11.509 8.340 -19.367 1.00 92.25 212 ALA A C 1
ATOM 1693 O O . ALA A 1 212 ? 11.386 7.825 -20.473 1.00 92.25 212 ALA A O 1
ATOM 1694 N N . PHE A 1 213 ? 11.616 9.662 -19.208 1.00 91.00 213 PHE A N 1
ATOM 1695 C CA . PHE A 1 213 ? 11.622 10.604 -20.329 1.00 91.00 213 PHE A CA 1
ATOM 1696 C C . PHE A 1 213 ? 12.833 10.401 -21.253 1.00 91.00 213 PHE A C 1
ATOM 1698 O O . PHE A 1 213 ? 12.658 10.243 -22.459 1.00 91.00 213 PHE A O 1
ATOM 1705 N N . GLU A 1 214 ? 14.048 10.317 -20.700 1.00 90.00 214 GLU A N 1
ATOM 1706 C CA . GLU A 1 214 ? 15.277 10.078 -21.473 1.00 90.00 214 GLU A CA 1
ATOM 1707 C C . GLU A 1 214 ? 15.214 8.768 -22.275 1.00 90.00 214 GLU A C 1
ATOM 1709 O O . GLU A 1 214 ? 15.672 8.714 -23.417 1.00 90.00 214 GLU A O 1
ATOM 1714 N N . SER A 1 215 ? 14.599 7.719 -21.715 1.00 90.75 215 SER A N 1
ATOM 1715 C CA . SER A 1 215 ? 14.447 6.419 -22.384 1.00 90.75 215 SER A CA 1
ATOM 1716 C C . SER A 1 215 ? 13.605 6.471 -23.664 1.00 90.75 215 SER A C 1
ATOM 1718 O O . SER A 1 215 ? 13.745 5.597 -24.522 1.00 90.75 215 SER A O 1
ATOM 1720 N N . LEU A 1 216 ? 12.759 7.499 -23.821 1.00 87.94 216 LEU A N 1
ATOM 1721 C CA . LEU A 1 216 ? 11.951 7.707 -25.024 1.00 87.94 216 LEU A CA 1
ATOM 1722 C C . LEU A 1 216 ? 12.785 8.228 -26.202 1.00 87.94 216 LEU A C 1
ATOM 1724 O O . LEU A 1 216 ? 12.320 8.177 -27.337 1.00 87.94 216 LEU A O 1
ATOM 1728 N N . GLY A 1 217 ? 14.001 8.728 -25.949 1.00 86.19 217 GLY A N 1
ATOM 1729 C CA . GLY A 1 217 ? 14.874 9.298 -26.977 1.00 86.19 217 GLY A CA 1
ATOM 1730 C C . GLY A 1 217 ? 14.374 10.622 -27.566 1.00 86.19 217 GLY A C 1
ATOM 1731 O O . GLY A 1 217 ? 14.852 11.022 -28.624 1.00 86.19 217 GLY A O 1
ATOM 1732 N N . ILE A 1 218 ? 13.421 11.286 -26.903 1.00 81.62 218 ILE A N 1
ATOM 1733 C CA . ILE A 1 218 ? 12.859 12.578 -27.318 1.00 81.62 218 ILE A CA 1
ATOM 1734 C C . ILE A 1 218 ? 13.804 13.700 -26.869 1.00 81.62 218 ILE A C 1
ATOM 1736 O O . ILE A 1 218 ? 14.264 13.710 -25.725 1.00 81.62 218 ILE A O 1
ATOM 1740 N N . ASN A 1 219 ? 14.092 14.661 -27.752 1.00 78.44 219 ASN A N 1
ATOM 1741 C CA . ASN A 1 219 ? 14.849 15.859 -27.383 1.00 78.44 219 ASN A CA 1
ATOM 1742 C C . ASN A 1 219 ? 13.937 16.847 -26.634 1.00 78.44 219 ASN A C 1
ATOM 1744 O O . ASN A 1 219 ? 12.790 17.066 -27.022 1.00 78.44 219 ASN A O 1
ATOM 1748 N N . ILE A 1 220 ? 14.454 17.484 -25.581 1.00 77.88 220 ILE A N 1
ATOM 1749 C CA . ILE A 1 220 ? 13.731 18.504 -24.813 1.00 77.88 220 ILE A CA 1
ATOM 1750 C C . ILE A 1 220 ? 13.214 19.651 -25.697 1.00 77.88 220 ILE A C 1
ATOM 1752 O O . ILE A 1 220 ? 12.093 20.109 -25.503 1.00 77.88 220 ILE A O 1
ATOM 1756 N N . GLU A 1 221 ? 13.973 20.044 -26.726 1.00 78.12 221 GLU A N 1
ATOM 1757 C CA . GLU A 1 221 ? 13.578 21.092 -27.679 1.00 78.12 221 GLU A CA 1
ATOM 1758 C C . GLU A 1 221 ? 12.339 20.692 -28.502 1.00 78.12 221 GLU A C 1
ATOM 1760 O O . GLU A 1 221 ? 11.473 21.520 -28.790 1.00 78.12 221 GLU A O 1
ATOM 1765 N N . GLU A 1 222 ? 12.231 19.410 -28.858 1.00 75.81 222 GLU A N 1
ATOM 1766 C CA . GLU A 1 222 ? 11.089 18.857 -29.592 1.00 75.81 222 GLU A CA 1
ATOM 1767 C C . GLU A 1 222 ? 9.842 18.847 -28.698 1.00 75.81 222 GLU A C 1
ATOM 1769 O O . GLU A 1 222 ? 8.789 19.350 -29.095 1.00 75.81 222 GLU A O 1
ATOM 1774 N N . PHE A 1 223 ? 10.000 18.400 -27.449 1.00 76.00 223 PHE A N 1
ATOM 1775 C CA . PHE A 1 223 ? 8.933 18.355 -26.448 1.00 76.00 223 PHE A CA 1
ATOM 1776 C C . PHE A 1 223 ? 8.360 19.742 -26.106 1.00 76.00 223 PHE A C 1
ATOM 1778 O O . PHE A 1 223 ? 7.137 19.917 -26.032 1.00 76.00 223 PHE A O 1
ATOM 1785 N N . GLU A 1 224 ? 9.220 20.749 -25.926 1.00 76.12 224 GLU A N 1
ATOM 1786 C CA . GLU A 1 224 ? 8.797 22.130 -25.656 1.00 76.12 224 GLU A CA 1
ATOM 1787 C C . GLU A 1 224 ? 8.027 22.736 -26.840 1.00 76.12 224 GLU A C 1
ATOM 1789 O O . GLU A 1 224 ? 7.049 23.461 -26.650 1.00 76.12 224 GLU A O 1
ATOM 1794 N N . SER A 1 225 ? 8.407 22.406 -28.076 1.00 69.81 225 SER A N 1
ATOM 1795 C CA . SER A 1 225 ? 7.771 22.958 -29.279 1.00 69.81 225 SER A CA 1
ATOM 1796 C C . SER A 1 225 ? 6.330 22.473 -29.518 1.00 69.81 225 SER A C 1
ATOM 1798 O O . SER A 1 225 ? 5.557 23.144 -30.220 1.00 69.81 225 SER A O 1
ATOM 1800 N N . GLU A 1 226 ? 5.967 21.324 -28.939 1.00 61.91 226 GLU A N 1
ATOM 1801 C CA . GLU A 1 226 ? 4.649 20.692 -29.055 1.00 61.91 226 GLU A CA 1
ATOM 1802 C C . GLU A 1 226 ? 3.740 20.990 -27.853 1.00 61.91 226 GLU A C 1
ATOM 1804 O O . GLU A 1 226 ? 2.538 21.195 -28.029 1.00 61.91 226 GLU A O 1
ATOM 1809 N N . SER A 1 227 ? 4.303 21.097 -26.644 1.00 60.00 227 SER A N 1
ATOM 1810 C CA . SER A 1 227 ? 3.535 21.217 -25.392 1.00 60.00 227 SER A CA 1
ATOM 1811 C C . SER A 1 227 ? 2.882 22.590 -25.162 1.00 6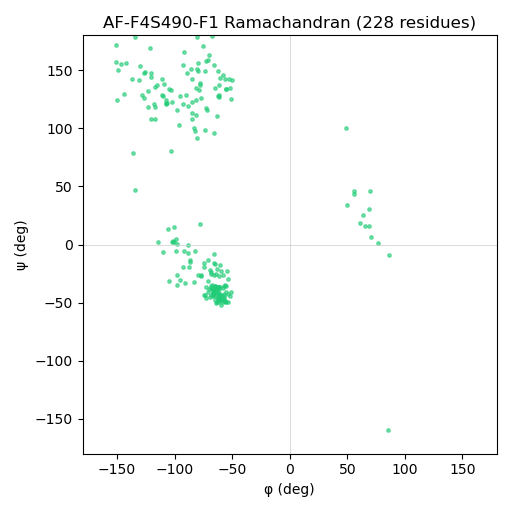0.00 227 SER A C 1
ATOM 1813 O O . SER A 1 227 ? 1.932 22.692 -24.390 1.00 60.00 227 SER A O 1
ATOM 1815 N N . PHE A 1 228 ? 3.349 23.647 -25.837 1.00 54.97 228 PHE A N 1
ATOM 1816 C CA . PHE A 1 228 ? 2.848 25.026 -25.673 1.00 54.97 228 PHE A CA 1
ATOM 1817 C C . PHE A 1 228 ? 1.975 25.528 -26.837 1.00 54.97 228 PHE A C 1
ATOM 1819 O O . PHE A 1 228 ? 1.712 26.726 -26.948 1.00 54.97 228 PHE A O 1
ATOM 1826 N N . LYS A 1 229 ? 1.526 24.632 -27.725 1.00 52.69 229 LYS A N 1
ATOM 1827 C CA . LYS A 1 229 ? 0.614 24.963 -28.840 1.00 52.69 229 LYS A CA 1
ATOM 1828 C C . LYS A 1 229 ? -0.862 24.629 -28.566 1.00 52.69 229 LYS A C 1
ATOM 1830 O O . LYS A 1 229 ? -1.674 24.773 -29.480 1.00 52.69 229 LYS A O 1
ATOM 1835 N N . GLY A 1 230 ? -1.193 24.178 -27.354 1.00 45.25 230 GLY A N 1
ATOM 1836 C CA . GLY A 1 230 ? -2.555 23.860 -26.900 1.00 45.25 230 GLY A CA 1
ATOM 1837 C C . GLY A 1 230 ? -3.189 24.975 -26.086 1.00 45.25 230 GLY A C 1
ATOM 1838 O O . GLY A 1 230 ? -2.473 25.548 -25.237 1.00 45.25 230 GLY A O 1
#

pLDDT: mean 85.1, std 13.59, range [41.5, 97.56]

Secondary structure (DSSP, 8-state):
---TTHHHHHHHHHH-SSHHHHSTT-TTSGGGGS-TTS-------EEEEE-----STT-SS-----TT--TT-EEEEEE-GGGHHHHHHHHHHHHHHHHTS-HHHHHHHS--HHHH------HHHHHHHHHHH---EEEEEEPTT------TT--EEEEESS-EEEEE-----GGGHHHHHHHHHHHHHHHHHS--TT---SS-HHHHHHHHHHHTT--HHHHHHHHT--

InterPro domains:
  IPR003347 JmjC domain [PF02373] (73-171)
  IPR003347 JmjC domain [PS51184] (23-188)
  IPR003347 JmjC domain [SM00558] (5-188)
  IPR045109 Lysine-specific demethylase LSDs-like [PTHR12549] (74-216)

Nearest PDB structures (foldseek):
  6rbj-assembly1_A  TM=8.015E-01  e=4.963E-10  Homo sapiens
  5fzo-assembly1_A  TM=7.611E-01  e=4.787E-09  Homo sapiens
  2ypd-assembly2_B  TM=7.066E-01  e=4.002E-09  Homo sapiens
  2ypd-assembly1_A  TM=7.103E-01  e=6.076E-09  Homo sapiens
  9gdk-assembly2_B  TM=7.062E-01  e=1.103E-08  Homo sapiens

Mean predicted aligned error: 7.56 Å

Radius of gyration: 20.56 Å; Cα contacts (8 Å, |Δi|>4): 288; chains: 1; bounding box: 47×50×57 Å